Protein AF-A0A2D5PKZ9-F1 (afdb_monomer)

Nearest PDB structures (foldseek):
  6yex-assembly1_B  TM=5.636E-01  e=5.565E-07  Vibrio campbellii
  6yjb-assembly1_A  TM=4.939E-01  e=4.061E-07  Vibrio campbellii
  6ghs-assembly1_A-2  TM=7.715E-01  e=8.681E-04  Thermocrispum agreste

Secondary structure (DSSP, 8-state):
-PPPP--PPPHHHHHHHHHHHHHS-GGG-STT-HHHHHHHHHTT--HHHHHHHHHHHHHH-HHHHTTT----S---HHHHHHHHHHHH-HHHHHHHHHHHHHHTTTT-HHHHHHHHHH--SGGGS---THHHHHHHHHHHHHHHTTTS-TTT----GGGEEEEESS-TTS-GGGTT-GGGEEEEEHHHHHHHHTTSEEE-TTSBEEE-HHHHT---HHHHHHTGGGTTPBPP--SSSPPPHHHHHHHHHHT----

Radius of gyration: 20.66 Å; Cα contacts (8 Å, |Δi|>4): 335; chains: 1; bounding box: 47×41×68 Å

Sequence (255 aa):
MQRTPRKDWTRDEQILALNLYHLLPFGRLDKKTPEIIALAKVMDRTPSSLSMKLCNFASLDPNITKNGRVGLSNIAVKDRDIWQWHTEHPKEFNESYKVLVERFDIGSEPIYEELNATLKGRDKLVMTKVRLGQGIFRKMVLSAYQGRCCISGLDIPTLLVASHIKPWRDDEKQRMNPKNGLCLSSIHDRAFDQGMITISDNSEVILSKKIKENTSQFVIENFHRYEGSRISIAEEYPPDEKLMKYHRNNIFLGR

Mean predicted aligned error: 13.18 Å

pLDDT: mean 78.73, std 17.38, range [37.75, 98.19]

Structure (mmCIF, N/CA/C/O backbone):
data_AF-A0A2D5PKZ9-F1
#
_entry.id   AF-A0A2D5PKZ9-F1
#
loop_
_atom_site.group_PDB
_atom_site.id
_atom_site.type_symbol
_atom_site.label_atom_id
_atom_site.label_alt_id
_atom_site.label_comp_id
_atom_site.label_asym_id
_atom_site.label_entity_id
_atom_site.label_seq_id
_atom_site.pdbx_PDB_ins_code
_atom_site.Cartn_x
_atom_site.Cartn_y
_atom_site.Cartn_z
_atom_site.occupancy
_atom_site.B_iso_or_equiv
_atom_site.auth_seq_id
_atom_site.auth_comp_id
_atom_site.auth_asym_id
_atom_site.auth_atom_id
_atom_site.pdbx_PDB_model_num
ATOM 1 N N . MET A 1 1 ? 13.808 2.539 -45.537 1.00 40.31 1 MET A N 1
ATOM 2 C CA . MET A 1 1 ? 13.615 2.965 -44.132 1.00 40.31 1 MET A CA 1
ATOM 3 C C . MET A 1 1 ? 14.891 2.671 -43.359 1.00 40.31 1 MET A C 1
ATOM 5 O O . M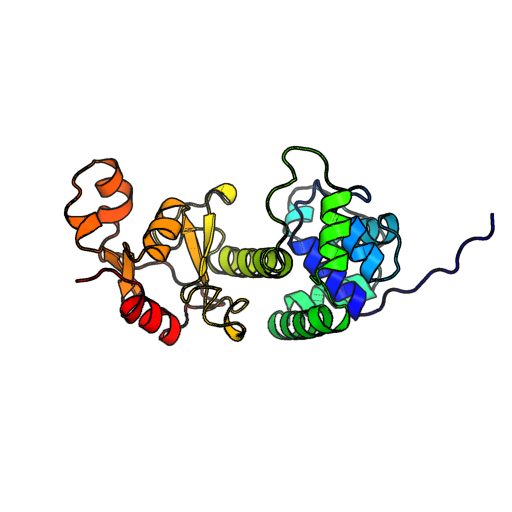ET A 1 1 ? 15.233 1.504 -43.212 1.00 40.31 1 MET A O 1
ATOM 9 N N . GLN A 1 2 ? 15.628 3.698 -42.933 1.00 39.00 2 GLN A N 1
ATOM 10 C CA . GLN A 1 2 ? 16.788 3.516 -42.056 1.00 39.00 2 GLN A CA 1
ATOM 11 C C . GLN A 1 2 ? 16.287 3.020 -40.691 1.00 39.00 2 GLN A C 1
ATOM 13 O O . GLN A 1 2 ? 15.415 3.645 -40.090 1.00 39.00 2 GLN A O 1
ATOM 18 N N . ARG A 1 3 ? 16.774 1.861 -40.229 1.00 44.91 3 ARG A N 1
ATOM 19 C CA . ARG A 1 3 ? 16.483 1.366 -38.877 1.00 44.91 3 ARG A CA 1
ATOM 20 C C . ARG A 1 3 ? 17.161 2.308 -37.885 1.00 44.91 3 ARG A C 1
ATOM 22 O O . ARG A 1 3 ? 18.381 2.427 -37.900 1.00 44.91 3 ARG A O 1
ATOM 29 N N . THR A 1 4 ? 16.375 2.968 -37.040 1.00 53.25 4 THR A N 1
ATOM 30 C CA . THR A 1 4 ? 16.882 3.753 -35.911 1.00 53.25 4 THR A CA 1
ATOM 31 C C . THR A 1 4 ? 17.809 2.868 -35.061 1.00 53.25 4 THR A C 1
ATOM 33 O O . THR A 1 4 ? 17.442 1.715 -34.801 1.00 53.25 4 THR A O 1
ATOM 36 N N . PRO A 1 5 ? 18.999 3.344 -34.648 1.00 57.41 5 PRO A N 1
ATOM 37 C CA . PRO A 1 5 ? 19.917 2.554 -33.834 1.00 57.41 5 PRO A CA 1
ATOM 38 C C . PRO A 1 5 ? 19.231 2.052 -32.557 1.00 57.41 5 PRO A C 1
ATOM 40 O O . PRO A 1 5 ? 18.449 2.767 -31.927 1.00 57.41 5 PRO A O 1
ATOM 43 N N . ARG A 1 6 ? 19.499 0.799 -32.172 1.00 67.25 6 ARG A N 1
ATOM 44 C CA . ARG A 1 6 ? 18.895 0.184 -30.984 1.00 67.25 6 ARG A CA 1
ATOM 45 C C . ARG A 1 6 ? 19.488 0.829 -29.724 1.00 67.25 6 ARG A C 1
ATOM 47 O O . ARG A 1 6 ? 20.617 0.532 -29.365 1.00 67.25 6 ARG A O 1
ATOM 54 N N . LYS A 1 7 ? 18.718 1.695 -29.054 1.00 80.25 7 LYS A N 1
ATOM 55 C CA . LYS A 1 7 ? 19.068 2.270 -27.742 1.00 80.25 7 LYS A CA 1
ATOM 56 C C . LYS A 1 7 ? 19.025 1.182 -26.666 1.00 80.25 7 LYS A C 1
ATOM 58 O O . LYS A 1 7 ? 17.939 0.703 -26.308 1.00 80.25 7 LYS A O 1
ATOM 63 N N . ASP A 1 8 ? 20.188 0.808 -26.144 1.00 87.62 8 ASP A N 1
ATOM 64 C CA . ASP A 1 8 ? 20.305 -0.159 -25.050 1.00 87.62 8 ASP A CA 1
ATOM 65 C C . ASP A 1 8 ? 19.615 0.338 -23.781 1.00 87.62 8 ASP A C 1
ATOM 67 O O . ASP A 1 8 ? 19.582 1.534 -23.508 1.00 87.62 8 ASP A O 1
ATOM 71 N N . TRP A 1 9 ? 19.014 -0.581 -23.021 1.00 92.56 9 TRP A N 1
ATOM 72 C CA . TRP A 1 9 ? 18.380 -0.265 -21.740 1.00 92.56 9 TRP A CA 1
ATOM 73 C C . TRP A 1 9 ? 19.437 -0.006 -20.669 1.00 92.56 9 TRP A C 1
ATOM 75 O O . TRP A 1 9 ? 20.252 -0.886 -20.376 1.00 92.56 9 TRP A O 1
ATOM 85 N N . THR A 1 10 ? 19.386 1.180 -20.069 1.00 93.88 10 THR A N 1
ATOM 86 C CA . THR A 1 10 ? 20.152 1.514 -18.865 1.00 93.88 10 THR A CA 1
ATOM 87 C C . THR A 1 10 ? 19.493 0.915 -17.624 1.00 93.88 10 THR A C 1
ATOM 89 O O . THR A 1 10 ? 18.304 0.583 -17.633 1.00 93.88 10 THR A O 1
ATOM 92 N N . ARG A 1 11 ? 20.261 0.798 -16.534 1.00 93.00 11 ARG A N 1
ATOM 93 C CA . ARG A 1 11 ? 19.744 0.320 -15.244 1.00 93.00 11 ARG A CA 1
ATOM 94 C C . ARG A 1 11 ? 18.605 1.203 -14.734 1.00 93.00 11 ARG A C 1
ATOM 96 O O . ARG A 1 11 ? 17.591 0.688 -14.279 1.00 93.00 11 ARG A O 1
ATOM 103 N N . ASP A 1 12 ? 18.739 2.513 -14.890 1.00 93.50 12 ASP A N 1
ATOM 104 C CA . ASP A 1 12 ? 17.755 3.481 -14.413 1.00 93.50 12 ASP A CA 1
ATOM 105 C C . ASP A 1 12 ? 16.424 3.362 -15.164 1.00 93.50 12 ASP A C 1
ATOM 107 O O . ASP A 1 12 ? 15.358 3.307 -14.555 1.00 93.50 12 ASP A O 1
ATOM 111 N N . GLU A 1 13 ? 16.467 3.206 -16.489 1.00 93.12 13 GLU A N 1
ATOM 112 C CA . GLU A 1 13 ? 15.259 2.952 -17.283 1.00 93.12 13 GLU A CA 1
ATOM 113 C C . GLU A 1 13 ? 14.626 1.593 -16.945 1.00 93.12 13 GLU A C 1
ATOM 115 O O . GLU A 1 13 ? 13.405 1.456 -16.994 1.00 93.12 13 GLU A O 1
ATOM 120 N N . GLN A 1 14 ? 15.426 0.581 -16.578 1.00 94.50 14 GLN A N 1
ATOM 121 C CA . GLN A 1 14 ? 14.896 -0.696 -16.089 1.00 94.50 14 GLN A CA 1
ATOM 122 C C . GLN A 1 14 ? 14.186 -0.543 -14.740 1.00 94.50 14 GLN A C 1
ATOM 124 O O . GLN A 1 14 ? 13.136 -1.153 -14.563 1.00 94.50 14 GLN A O 1
ATOM 129 N N . ILE A 1 15 ? 14.711 0.277 -13.824 1.00 88.88 15 ILE A N 1
ATOM 130 C CA . ILE A 1 15 ? 14.071 0.575 -12.533 1.00 88.88 15 ILE A CA 1
ATOM 131 C C . ILE A 1 15 ? 12.735 1.290 -12.758 1.00 88.88 15 ILE A C 1
ATOM 133 O O . ILE A 1 15 ? 11.716 0.871 -12.211 1.00 88.88 15 ILE A O 1
ATOM 137 N N . LEU A 1 16 ? 12.711 2.317 -13.613 1.00 85.69 16 LEU A N 1
ATOM 138 C CA . LEU A 1 16 ? 11.486 3.041 -13.964 1.00 85.69 16 LEU A CA 1
ATOM 139 C C . LEU A 1 16 ? 10.444 2.125 -14.624 1.00 85.69 16 LEU A C 1
ATOM 141 O O . LEU A 1 16 ? 9.271 2.139 -14.248 1.00 85.69 16 LEU A O 1
ATOM 145 N N . ALA A 1 17 ? 10.866 1.296 -15.581 1.00 90.88 17 ALA A N 1
ATOM 146 C CA . ALA A 1 17 ? 9.985 0.347 -16.250 1.00 90.88 17 ALA A CA 1
ATOM 147 C C . ALA A 1 17 ? 9.461 -0.730 -15.289 1.00 90.88 17 ALA A C 1
ATOM 149 O O . ALA A 1 17 ? 8.271 -1.037 -15.313 1.00 90.88 17 ALA A O 1
ATOM 150 N N . LEU A 1 18 ? 10.314 -1.293 -14.429 1.00 86.69 18 LEU A N 1
ATOM 151 C CA . LEU A 1 18 ? 9.907 -2.320 -13.471 1.00 86.69 18 LEU A CA 1
ATOM 152 C C . LEU A 1 18 ? 8.954 -1.745 -12.418 1.00 86.69 18 LEU A C 1
ATOM 154 O O . LEU A 1 18 ? 7.953 -2.379 -12.089 1.00 86.69 18 LEU A O 1
ATOM 158 N N . ASN A 1 19 ? 9.188 -0.507 -11.972 1.00 81.31 19 ASN A N 1
ATOM 159 C CA . ASN A 1 19 ? 8.233 0.210 -11.136 1.00 81.31 19 ASN A CA 1
ATOM 160 C C . ASN A 1 19 ? 6.872 0.310 -11.842 1.00 81.31 19 ASN A C 1
ATOM 162 O O . ASN A 1 19 ? 5.883 -0.169 -11.295 1.00 81.31 19 ASN A O 1
ATOM 166 N N . LEU A 1 20 ? 6.828 0.799 -13.089 1.00 78.69 20 LEU A N 1
ATOM 167 C CA . LEU A 1 20 ? 5.582 0.903 -13.856 1.00 78.69 20 LEU A CA 1
ATOM 168 C C . LEU A 1 20 ? 4.881 -0.451 -14.060 1.00 78.69 20 LEU A C 1
ATOM 170 O O . LEU A 1 20 ? 3.656 -0.527 -13.931 1.00 78.69 20 LEU A O 1
ATOM 174 N N . TYR A 1 21 ? 5.632 -1.526 -14.324 1.00 82.56 21 TYR A N 1
ATOM 175 C CA . TYR A 1 21 ? 5.096 -2.892 -14.388 1.00 82.56 21 TYR A CA 1
ATOM 176 C C . TYR A 1 21 ? 4.337 -3.249 -13.105 1.00 82.56 21 TYR A C 1
ATOM 178 O O . TYR A 1 21 ? 3.235 -3.798 -13.154 1.00 82.56 21 TYR A O 1
ATOM 186 N N . HIS A 1 22 ? 4.881 -2.884 -11.942 1.00 68.44 22 HIS A N 1
ATOM 187 C CA . HIS A 1 22 ? 4.227 -3.158 -10.674 1.00 68.44 22 HIS A CA 1
ATOM 188 C C . HIS A 1 22 ? 2.942 -2.342 -10.447 1.00 68.44 22 HIS A C 1
ATOM 190 O O . HIS A 1 22 ? 2.138 -2.727 -9.601 1.00 68.44 22 HIS A O 1
ATOM 196 N N . LEU A 1 23 ? 2.681 -1.287 -11.211 1.00 61.41 23 LEU A N 1
ATOM 197 C CA . LEU A 1 23 ? 1.484 -0.456 -11.050 1.00 61.41 23 LEU A CA 1
ATOM 198 C C . LEU A 1 23 ? 0.341 -0.859 -11.973 1.00 61.41 23 LEU A C 1
ATOM 200 O O . LEU A 1 23 ? -0.827 -0.642 -11.648 1.00 61.41 23 LEU A O 1
ATOM 204 N N . LEU A 1 24 ? 0.673 -1.415 -13.135 1.00 59.53 24 LEU A N 1
ATOM 205 C CA . LEU A 1 24 ? -0.305 -1.739 -14.159 1.00 59.53 24 LEU A CA 1
ATOM 206 C C . LEU A 1 24 ? -0.855 -3.159 -13.967 1.00 59.53 24 LEU A C 1
ATOM 208 O O . LEU A 1 24 ? -0.107 -4.089 -13.660 1.00 59.53 24 LEU A O 1
ATOM 212 N N . PRO A 1 25 ? -2.165 -3.375 -14.180 1.00 63.91 25 PRO A N 1
ATOM 213 C CA . PRO A 1 25 ? -2.684 -4.725 -14.340 1.00 63.91 25 PRO A CA 1
ATOM 214 C C . PRO A 1 25 ? -2.150 -5.332 -15.646 1.00 63.91 25 PRO A C 1
ATOM 216 O O . PRO A 1 25 ? -1.952 -4.621 -16.632 1.00 63.91 25 PRO A O 1
ATOM 219 N N . PHE A 1 26 ? -1.995 -6.659 -15.689 1.00 68.69 26 PHE A N 1
ATOM 220 C CA . PHE A 1 26 ? -1.444 -7.376 -16.851 1.00 68.69 26 PHE A CA 1
ATOM 221 C C . PHE A 1 26 ? -2.143 -7.027 -18.183 1.00 68.69 26 PHE A C 1
ATOM 223 O O . PHE A 1 26 ? -1.488 -6.850 -19.204 1.00 68.69 26 PHE A O 1
ATOM 230 N N . GLY A 1 27 ? -3.468 -6.842 -18.178 1.00 70.75 27 GLY A N 1
ATOM 231 C CA . GLY A 1 27 ? -4.235 -6.465 -19.375 1.00 70.75 27 GLY A CA 1
ATOM 232 C C . GLY A 1 27 ? -3.979 -5.045 -19.904 1.00 70.75 27 GLY A C 1
ATOM 233 O O . GLY A 1 27 ? -4.536 -4.679 -20.933 1.00 70.75 27 GLY A O 1
ATOM 234 N N . ARG A 1 28 ? -3.164 -4.234 -19.215 1.00 77.44 28 ARG A N 1
ATOM 235 C CA . ARG A 1 28 ? -2.816 -2.856 -19.600 1.00 77.44 28 ARG A CA 1
ATOM 236 C C . ARG A 1 28 ? -1.335 -2.688 -19.961 1.00 77.44 28 ARG A C 1
ATOM 238 O O . ARG A 1 28 ? -0.854 -1.561 -20.019 1.00 77.44 28 ARG A O 1
ATOM 245 N N . LEU A 1 29 ? -0.608 -3.767 -20.253 1.00 81.75 29 LEU A N 1
ATOM 246 C CA . LEU A 1 29 ? 0.790 -3.704 -20.710 1.00 81.75 29 LEU A CA 1
ATOM 247 C C . LEU A 1 29 ? 0.922 -3.397 -22.219 1.00 81.75 29 LEU A C 1
ATOM 249 O O . LEU A 1 29 ? 1.811 -3.915 -22.889 1.00 81.75 29 LEU A O 1
ATOM 253 N N . ASP A 1 30 ? 0.042 -2.560 -22.773 1.00 86.12 30 ASP A N 1
ATOM 254 C CA . ASP A 1 30 ? -0.006 -2.231 -24.203 1.00 86.12 30 ASP A CA 1
ATOM 255 C C . ASP A 1 30 ? 0.591 -0.849 -24.502 1.00 86.12 30 ASP A C 1
ATOM 257 O O . ASP A 1 30 ? 0.463 0.093 -23.726 1.00 86.12 30 ASP A O 1
ATOM 261 N N . LYS A 1 31 ? 1.197 -0.685 -25.679 1.00 87.50 31 LYS A N 1
ATOM 262 C CA . LYS A 1 31 ? 1.790 0.588 -26.130 1.00 87.50 31 LYS A CA 1
ATOM 263 C C . LYS A 1 31 ? 0.816 1.777 -26.172 1.00 87.50 31 LYS A C 1
ATOM 265 O O . LYS A 1 31 ? 1.275 2.912 -26.250 1.00 87.50 31 LYS A O 1
ATOM 270 N N . LYS A 1 32 ? -0.499 1.535 -26.173 1.00 84.44 32 LYS A N 1
ATOM 271 C CA . LYS A 1 32 ? -1.547 2.567 -26.119 1.00 84.44 32 LYS A CA 1
ATOM 272 C C . LYS A 1 32 ? -1.886 3.004 -24.692 1.00 84.44 32 LYS A C 1
ATOM 274 O O . LYS A 1 32 ? -2.635 3.962 -24.526 1.00 84.44 32 LYS A O 1
ATOM 279 N N . THR A 1 33 ? -1.375 2.315 -23.673 1.00 77.62 33 THR A N 1
ATOM 280 C CA . THR A 1 33 ? -1.605 2.667 -22.272 1.00 77.62 33 THR A CA 1
ATOM 281 C C . THR A 1 33 ? -0.992 4.041 -21.974 1.00 77.62 33 THR A C 1
ATOM 283 O O . THR A 1 33 ? 0.216 4.207 -22.167 1.00 77.62 33 THR A O 1
ATOM 286 N N . PRO A 1 34 ? -1.776 5.024 -21.494 1.00 74.19 34 PRO A N 1
ATOM 287 C CA . PRO A 1 34 ? -1.306 6.396 -21.276 1.00 74.19 34 PRO A CA 1
ATOM 288 C C . PRO A 1 34 ? -0.059 6.494 -20.389 1.00 74.19 34 PRO A C 1
ATOM 290 O O . PRO A 1 34 ? 0.866 7.243 -20.692 1.00 74.19 34 PRO A O 1
ATOM 293 N N . GLU A 1 35 ? 0.013 5.677 -19.338 1.00 73.06 35 GLU A N 1
ATOM 294 C CA . GLU A 1 35 ? 1.142 5.621 -18.409 1.00 73.06 35 GLU A CA 1
ATOM 295 C C . GLU A 1 35 ? 2.430 5.133 -19.102 1.00 73.06 35 GLU A C 1
ATOM 297 O O . GLU A 1 35 ? 3.519 5.639 -18.832 1.00 73.06 35 GLU A O 1
ATOM 302 N N . ILE A 1 36 ? 2.302 4.193 -20.048 1.00 81.19 36 ILE A N 1
ATOM 303 C CA . ILE A 1 36 ? 3.415 3.704 -20.875 1.00 81.19 36 ILE A CA 1
ATOM 304 C C . ILE A 1 36 ? 3.854 4.788 -21.861 1.00 81.19 36 ILE A C 1
ATOM 306 O O . ILE A 1 36 ? 5.050 4.983 -22.057 1.00 81.19 36 ILE A O 1
ATOM 310 N N . ILE A 1 37 ? 2.915 5.522 -22.461 1.00 79.00 37 ILE A N 1
ATOM 311 C CA . ILE A 1 37 ? 3.236 6.617 -23.385 1.00 79.00 37 ILE A CA 1
ATOM 312 C C . ILE A 1 37 ? 4.019 7.718 -22.663 1.00 79.00 37 ILE A C 1
ATOM 314 O O . ILE A 1 37 ? 5.084 8.120 -23.134 1.00 79.00 37 ILE A O 1
ATOM 318 N N . ALA A 1 38 ? 3.529 8.157 -21.501 1.00 72.81 38 ALA A N 1
ATOM 319 C CA . ALA A 1 38 ? 4.162 9.210 -20.716 1.00 72.81 38 ALA A CA 1
ATOM 320 C C . ALA A 1 38 ? 5.570 8.822 -20.257 1.00 72.81 38 ALA A C 1
ATOM 322 O O . ALA A 1 38 ? 6.524 9.560 -20.498 1.00 72.81 38 ALA A O 1
ATOM 323 N N . LEU A 1 39 ? 5.728 7.642 -19.646 1.00 79.06 39 LEU A N 1
ATOM 324 C CA . LEU A 1 39 ? 7.037 7.221 -19.152 1.00 79.06 39 LEU A CA 1
ATOM 325 C C . LEU A 1 39 ? 8.026 6.972 -20.299 1.00 79.06 39 LEU A C 1
ATOM 327 O O . LEU A 1 39 ? 9.205 7.300 -20.179 1.00 79.06 39 LEU A O 1
ATOM 331 N N . ALA A 1 40 ? 7.559 6.433 -21.429 1.00 85.50 40 ALA A N 1
ATOM 332 C CA . ALA A 1 40 ? 8.401 6.269 -22.608 1.00 85.50 40 ALA A CA 1
ATOM 333 C C . ALA A 1 40 ? 8.924 7.621 -23.113 1.00 85.50 40 ALA A C 1
ATOM 335 O O . ALA A 1 40 ? 10.108 7.712 -23.426 1.00 85.50 40 ALA A O 1
ATOM 336 N N . LYS A 1 41 ? 8.092 8.672 -23.113 1.00 82.25 41 LYS A N 1
ATOM 337 C CA . LYS A 1 41 ? 8.523 10.030 -23.470 1.00 82.25 41 LYS A CA 1
ATOM 338 C C . LYS A 1 41 ? 9.617 10.546 -22.531 1.00 82.25 41 LYS A C 1
ATOM 340 O O . LYS A 1 41 ? 10.637 11.024 -23.013 1.00 82.25 41 LYS A O 1
ATOM 345 N N . VAL A 1 42 ? 9.437 10.392 -21.218 1.00 81.19 42 VAL A N 1
ATOM 346 C CA . VAL A 1 42 ? 10.425 10.812 -20.203 1.00 81.19 42 VAL A CA 1
ATOM 347 C C . VAL A 1 42 ? 11.777 10.120 -20.393 1.00 81.19 42 VAL A C 1
ATOM 349 O O . VAL A 1 42 ? 12.826 10.739 -20.254 1.00 81.19 42 VAL A O 1
ATOM 352 N N . MET A 1 43 ? 11.764 8.835 -20.745 1.00 85.50 43 MET A N 1
ATOM 353 C CA . MET A 1 43 ? 12.985 8.063 -20.996 1.00 85.50 43 MET A CA 1
ATOM 354 C C . MET A 1 43 ? 13.543 8.246 -22.414 1.00 85.50 43 MET A C 1
ATOM 356 O O . MET A 1 43 ? 14.527 7.590 -22.769 1.00 85.50 43 MET A O 1
ATOM 360 N N . ASP A 1 44 ? 12.915 9.079 -23.251 1.00 88.56 44 ASP A N 1
ATOM 361 C CA . ASP A 1 44 ? 13.238 9.198 -24.673 1.00 88.56 44 ASP A CA 1
ATOM 362 C C . ASP A 1 44 ? 13.261 7.806 -25.353 1.00 88.56 44 ASP A C 1
ATOM 364 O O . ASP A 1 44 ? 14.268 7.295 -25.856 1.00 88.56 44 ASP A O 1
ATOM 368 N N . ARG A 1 45 ? 12.132 7.100 -25.241 1.00 90.19 45 ARG A N 1
ATOM 369 C CA . ARG A 1 45 ? 11.876 5.764 -25.794 1.00 90.19 45 ARG A CA 1
ATOM 370 C C . ARG A 1 45 ? 10.524 5.721 -26.488 1.00 90.19 45 ARG A C 1
ATOM 372 O O . ARG A 1 45 ? 9.645 6.549 -26.274 1.00 90.19 45 ARG A O 1
ATOM 379 N N . THR A 1 46 ? 10.321 4.687 -27.301 1.00 93.12 46 THR A N 1
ATOM 380 C CA . THR A 1 46 ? 9.006 4.433 -27.895 1.00 93.12 46 THR A CA 1
ATOM 381 C C . THR A 1 46 ? 8.094 3.681 -26.915 1.00 93.12 46 THR A C 1
ATOM 383 O O . THR A 1 46 ? 8.568 2.772 -26.221 1.00 93.12 46 THR A O 1
ATOM 386 N N . PRO A 1 47 ? 6.774 3.960 -26.902 1.00 90.50 47 PRO A N 1
ATOM 387 C CA . PRO A 1 47 ? 5.816 3.219 -26.075 1.00 90.50 47 PRO A CA 1
ATOM 388 C C . PRO A 1 47 ? 5.825 1.711 -26.358 1.00 90.50 47 PRO A C 1
ATOM 390 O O . PRO A 1 47 ? 5.689 0.903 -25.446 1.00 90.50 47 PRO A O 1
ATOM 393 N N . SER A 1 48 ? 6.066 1.312 -27.613 1.00 93.19 48 SER A N 1
ATOM 394 C CA . SER A 1 48 ? 6.231 -0.096 -28.003 1.00 93.19 48 SER A CA 1
ATOM 395 C C . SER A 1 48 ? 7.432 -0.760 -27.326 1.00 93.19 48 SER A C 1
ATOM 397 O O . SER A 1 48 ? 7.329 -1.904 -26.895 1.00 93.19 48 SER A O 1
ATOM 399 N N . SER A 1 49 ? 8.566 -0.058 -27.225 1.00 93.69 49 SER A N 1
ATOM 400 C CA . SER A 1 49 ? 9.771 -0.579 -26.568 1.00 93.69 49 SER A CA 1
ATOM 401 C C . SER A 1 49 ? 9.536 -0.783 -25.072 1.00 93.69 49 SER A C 1
ATOM 403 O O . SER A 1 49 ? 9.885 -1.831 -24.530 1.00 93.69 49 SER A O 1
ATOM 405 N N . LEU A 1 50 ? 8.880 0.181 -24.417 1.00 92.94 50 LEU A N 1
ATOM 406 C CA . LEU A 1 50 ? 8.524 0.068 -23.005 1.00 92.94 50 LEU A CA 1
ATOM 407 C C . LEU A 1 50 ? 7.473 -1.026 -22.763 1.00 92.94 50 LEU A C 1
ATOM 409 O O . LEU A 1 50 ? 7.684 -1.866 -21.902 1.00 92.94 50 LEU A O 1
ATOM 413 N N . SER A 1 51 ? 6.398 -1.093 -23.552 1.00 92.56 51 SER A N 1
ATOM 414 C CA . SER A 1 51 ? 5.397 -2.171 -23.462 1.00 92.56 51 SER A CA 1
ATOM 415 C C . SER A 1 51 ? 6.039 -3.560 -23.595 1.00 92.56 51 SER A C 1
ATOM 417 O O . SER A 1 51 ? 5.814 -4.421 -22.747 1.00 92.56 51 SER A O 1
ATOM 419 N N . MET A 1 52 ? 6.935 -3.750 -24.571 1.00 92.56 52 MET A N 1
ATOM 420 C CA . MET A 1 52 ? 7.703 -4.992 -24.728 1.00 92.56 52 MET A CA 1
ATOM 421 C C . MET A 1 52 ? 8.532 -5.321 -23.476 1.00 92.56 52 MET A C 1
ATOM 423 O O . MET A 1 52 ? 8.563 -6.465 -23.027 1.00 92.56 52 MET A O 1
ATOM 427 N N . LYS A 1 53 ? 9.169 -4.309 -22.876 1.00 93.75 53 LYS A N 1
ATOM 428 C CA . LYS A 1 53 ? 9.927 -4.455 -21.628 1.00 93.75 53 LYS A CA 1
ATOM 429 C C . LYS A 1 53 ? 9.048 -4.904 -20.461 1.00 93.75 53 LYS A C 1
ATOM 431 O O . LYS A 1 53 ? 9.445 -5.795 -19.718 1.00 93.75 53 LYS A O 1
ATOM 436 N N . LEU A 1 54 ? 7.853 -4.332 -20.310 1.00 90.44 54 LEU A N 1
ATOM 437 C CA . LEU A 1 54 ? 6.928 -4.747 -19.251 1.00 90.44 54 LEU A CA 1
ATOM 438 C C . LEU A 1 54 ? 6.445 -6.188 -19.460 1.00 90.44 54 LEU A C 1
ATOM 440 O O . LEU A 1 54 ? 6.329 -6.938 -18.495 1.00 90.44 54 LEU A O 1
ATOM 444 N N . CYS A 1 55 ? 6.227 -6.606 -20.710 1.00 89.31 55 CYS A N 1
ATOM 445 C CA . CYS A 1 55 ? 5.913 -7.998 -21.036 1.00 89.31 55 CYS A CA 1
ATOM 446 C C . CYS A 1 55 ? 7.067 -8.958 -20.694 1.00 89.31 55 CYS A C 1
ATOM 448 O O . CYS A 1 55 ? 6.811 -10.069 -20.224 1.00 89.31 55 CYS A O 1
ATOM 450 N N . ASN A 1 56 ? 8.331 -8.541 -20.852 1.00 90.56 56 ASN A N 1
ATOM 451 C CA . ASN A 1 56 ? 9.473 -9.325 -20.364 1.00 90.56 56 ASN A CA 1
ATOM 452 C C . ASN A 1 56 ? 9.397 -9.527 -18.844 1.00 90.56 56 ASN A C 1
ATOM 454 O O . ASN A 1 56 ? 9.540 -10.654 -18.380 1.00 90.56 56 ASN A O 1
ATOM 458 N N . PHE A 1 57 ? 9.112 -8.475 -18.069 1.00 86.94 57 PHE A N 1
ATOM 459 C CA . PHE A 1 57 ? 8.949 -8.595 -16.614 1.00 86.94 57 PHE A CA 1
ATOM 460 C C . PHE A 1 57 ? 7.756 -9.470 -16.224 1.00 86.94 57 PHE A C 1
ATOM 462 O O . PHE A 1 57 ? 7.881 -10.306 -15.335 1.00 86.94 57 PHE A O 1
ATOM 469 N N . ALA A 1 58 ? 6.641 -9.383 -16.953 1.00 84.38 58 ALA A N 1
ATOM 470 C CA . ALA A 1 58 ? 5.497 -10.273 -16.750 1.00 84.38 58 ALA A CA 1
ATOM 471 C C . ALA A 1 58 ? 5.855 -11.760 -16.914 1.00 84.38 58 ALA A C 1
ATOM 473 O O . ALA A 1 58 ? 5.245 -12.623 -16.290 1.00 84.38 58 ALA A O 1
ATOM 474 N N . SER A 1 59 ? 6.862 -12.052 -17.738 1.00 84.25 59 SER A N 1
ATOM 475 C CA . SER A 1 59 ? 7.371 -13.407 -17.973 1.00 84.25 59 SER A CA 1
ATOM 476 C C . SER A 1 59 ? 8.241 -13.924 -16.819 1.00 84.25 59 SER A C 1
ATOM 478 O O . SER A 1 59 ? 8.454 -15.128 -16.712 1.00 84.25 59 SER A O 1
ATOM 480 N N . LEU A 1 60 ? 8.753 -13.025 -15.972 1.00 82.44 60 LEU A N 1
ATOM 481 C CA . LEU A 1 60 ? 9.531 -13.340 -14.770 1.00 82.44 60 LEU A CA 1
ATOM 482 C C . LEU A 1 60 ? 8.660 -13.415 -13.509 1.00 82.44 60 LEU A C 1
ATOM 484 O O . LEU A 1 60 ? 9.116 -13.929 -12.492 1.00 82.44 60 LEU A O 1
ATOM 488 N N . ASP A 1 61 ? 7.416 -12.933 -13.570 1.00 78.50 61 ASP A N 1
ATOM 489 C CA . ASP A 1 61 ? 6.510 -12.859 -12.426 1.00 78.50 61 ASP A CA 1
ATOM 490 C C . ASP A 1 61 ? 5.874 -14.224 -12.100 1.00 78.50 61 ASP A C 1
ATOM 492 O O . ASP A 1 61 ? 5.069 -14.742 -12.892 1.00 78.50 61 ASP A O 1
ATOM 496 N N . PRO A 1 62 ? 6.157 -14.813 -10.919 1.00 70.81 62 PRO A N 1
ATOM 497 C CA . PRO A 1 62 ? 5.548 -16.072 -10.498 1.00 70.81 62 PRO A CA 1
ATOM 498 C C . PRO A 1 62 ? 4.017 -16.015 -10.433 1.00 70.81 62 PRO A C 1
ATOM 500 O O . PRO A 1 62 ? 3.361 -17.027 -10.664 1.00 70.81 62 PRO A O 1
ATOM 503 N N . ASN A 1 63 ? 3.425 -14.849 -10.151 1.00 66.38 63 ASN A N 1
ATOM 504 C CA . ASN A 1 63 ? 1.970 -14.696 -10.065 1.00 66.38 63 ASN A CA 1
ATOM 505 C C . ASN A 1 63 ? 1.293 -14.754 -11.440 1.00 66.38 63 ASN A C 1
ATOM 507 O O . ASN A 1 63 ? 0.118 -15.105 -11.546 1.00 66.38 63 ASN A O 1
ATOM 511 N N . ILE A 1 64 ? 2.017 -14.408 -12.505 1.00 66.69 64 ILE A N 1
ATOM 512 C CA . ILE A 1 64 ? 1.515 -14.492 -13.879 1.00 66.69 64 ILE A CA 1
ATOM 513 C C . ILE A 1 64 ? 1.758 -15.895 -14.435 1.00 66.69 64 ILE A C 1
ATOM 515 O O . ILE A 1 64 ? 0.829 -16.531 -14.935 1.00 66.69 64 ILE A O 1
ATOM 519 N N . THR A 1 65 ? 2.982 -16.398 -14.283 1.00 69.81 65 THR A N 1
ATOM 520 C CA . THR A 1 65 ? 3.417 -17.677 -14.862 1.00 69.81 65 THR A CA 1
ATOM 521 C C . THR A 1 65 ? 2.737 -18.894 -14.228 1.00 69.81 65 THR A C 1
ATOM 523 O O . THR A 1 65 ? 2.378 -19.825 -14.948 1.00 69.81 65 THR A O 1
ATOM 526 N N . LYS A 1 66 ? 2.447 -18.877 -12.915 1.00 63.66 66 LYS A N 1
ATOM 527 C CA . LYS A 1 66 ? 1.702 -19.962 -12.238 1.00 63.66 66 LYS A CA 1
ATOM 528 C C . LYS A 1 66 ? 0.244 -20.092 -12.694 1.00 63.66 66 LYS A C 1
ATOM 530 O O . LYS A 1 66 ? -0.336 -21.160 -12.555 1.00 63.66 66 LYS A O 1
ATOM 535 N N . ASN A 1 67 ? -0.335 -19.042 -13.278 1.00 56.44 67 ASN A N 1
ATOM 536 C CA . ASN A 1 67 ? -1.716 -19.032 -13.776 1.00 56.44 67 ASN A CA 1
ATOM 537 C C . ASN A 1 67 ? -1.833 -19.475 -15.251 1.00 56.44 67 ASN A C 1
ATOM 539 O O . ASN A 1 67 ? -2.801 -19.129 -15.929 1.00 56.44 67 ASN A O 1
ATOM 543 N N . GLY A 1 68 ? -0.831 -20.190 -15.778 1.00 56.69 68 GLY A N 1
ATOM 544 C CA . GLY A 1 68 ? -0.825 -20.713 -17.151 1.00 56.69 68 GLY A CA 1
ATOM 545 C C . GLY A 1 68 ? -0.642 -19.651 -18.242 1.00 56.69 68 GLY A C 1
ATOM 546 O O . GLY A 1 68 ? -0.721 -19.964 -19.429 1.00 56.69 68 GLY A O 1
ATOM 547 N N . ARG A 1 69 ? -0.391 -18.389 -17.868 1.00 62.53 69 ARG A N 1
ATOM 548 C CA . ARG A 1 69 ? -0.095 -17.303 -18.808 1.00 62.53 69 ARG A CA 1
ATOM 549 C C . ARG A 1 69 ? 1.402 -17.294 -19.086 1.00 62.53 69 ARG A C 1
ATOM 551 O O . ARG A 1 69 ? 2.204 -17.083 -18.181 1.00 62.53 69 ARG A O 1
ATOM 558 N N . VAL A 1 70 ? 1.768 -17.510 -20.344 1.00 57.56 70 VAL A N 1
ATOM 559 C CA . VAL A 1 70 ? 3.164 -17.510 -20.790 1.00 57.56 70 VAL A CA 1
ATOM 560 C C . VAL A 1 70 ? 3.475 -16.144 -21.390 1.00 57.56 70 VAL A C 1
ATOM 562 O O . VAL A 1 70 ? 2.770 -15.677 -22.283 1.00 57.56 70 VAL A O 1
ATOM 565 N N . GLY A 1 71 ? 4.497 -15.478 -20.855 1.00 59.12 71 GLY A N 1
ATOM 566 C CA . GLY A 1 71 ? 5.012 -14.239 -21.424 1.00 59.12 71 GLY A CA 1
ATOM 567 C C . GLY A 1 71 ? 5.977 -14.491 -22.592 1.00 59.12 71 GLY A C 1
ATOM 568 O O . GLY A 1 71 ? 5.946 -15.537 -23.236 1.00 59.12 71 GLY A O 1
ATOM 569 N N . LEU A 1 72 ? 6.837 -13.525 -22.899 1.00 70.62 72 LEU A N 1
ATOM 570 C CA . LEU A 1 72 ? 7.811 -13.630 -23.986 1.00 70.62 72 LEU A CA 1
ATOM 571 C C . LEU A 1 72 ? 8.926 -14.629 -23.637 1.00 70.62 72 LEU A C 1
ATOM 573 O O . LEU A 1 72 ? 9.441 -14.648 -22.522 1.00 70.62 72 LEU A O 1
ATOM 577 N N . SER A 1 73 ? 9.335 -15.440 -24.614 1.00 63.94 73 SER A N 1
ATOM 578 C CA . SER A 1 73 ? 10.297 -16.536 -24.422 1.00 63.94 73 SER A CA 1
ATOM 579 C C . SER A 1 73 ? 11.766 -16.093 -24.350 1.00 63.94 73 SER A C 1
ATOM 581 O O . SER A 1 73 ? 12.583 -16.783 -23.746 1.00 63.94 73 SER A O 1
ATOM 583 N N . ASN A 1 74 ? 12.111 -14.928 -24.910 1.00 73.88 74 ASN A N 1
ATOM 584 C CA . ASN A 1 74 ? 13.489 -14.427 -25.005 1.00 73.88 74 ASN A CA 1
ATOM 585 C C . ASN A 1 74 ? 13.727 -13.208 -24.101 1.00 73.88 74 ASN A C 1
ATOM 587 O O . ASN A 1 74 ? 13.826 -12.071 -24.567 1.00 73.88 74 ASN A O 1
ATOM 591 N N . ILE A 1 75 ? 13.827 -13.457 -22.796 1.00 79.62 75 ILE A N 1
ATOM 592 C CA . ILE A 1 75 ? 14.091 -12.432 -21.778 1.00 79.62 75 ILE A CA 1
ATOM 593 C C . ILE A 1 75 ? 15.599 -12.166 -21.694 1.00 79.62 75 ILE A C 1
ATOM 595 O O . ILE A 1 75 ? 16.388 -13.100 -21.540 1.00 79.62 75 ILE A O 1
ATOM 599 N N . ALA A 1 76 ? 16.007 -10.897 -21.767 1.00 84.31 76 ALA A N 1
ATOM 600 C CA . ALA A 1 76 ? 17.413 -10.511 -21.666 1.00 84.31 76 ALA A CA 1
ATOM 601 C C . ALA A 1 76 ? 17.996 -10.825 -20.274 1.00 84.31 76 ALA A C 1
ATOM 603 O O . ALA A 1 76 ? 17.298 -10.696 -19.271 1.00 84.31 76 ALA A O 1
ATOM 604 N N . VAL A 1 77 ? 19.292 -11.156 -20.193 1.00 85.25 77 VAL A N 1
ATOM 605 C CA . VAL A 1 77 ? 19.986 -11.421 -18.911 1.00 85.25 77 VAL A CA 1
ATOM 606 C C . VAL A 1 77 ? 19.818 -10.247 -17.944 1.00 85.25 77 VAL A C 1
ATOM 608 O O . VAL A 1 77 ? 19.308 -10.426 -16.846 1.00 85.25 77 VAL A O 1
ATOM 611 N N . LYS A 1 78 ? 20.060 -9.019 -18.421 1.00 86.06 78 LYS A N 1
ATOM 612 C CA . LYS A 1 78 ? 19.874 -7.793 -17.631 1.00 86.06 78 LYS A CA 1
ATOM 613 C C . LYS A 1 78 ? 18.457 -7.623 -17.065 1.00 86.06 78 LYS A C 1
ATOM 615 O O . LYS A 1 78 ? 18.296 -6.896 -16.088 1.00 86.06 78 LYS A O 1
ATOM 620 N N . ASP A 1 79 ? 17.434 -8.218 -17.687 1.00 90.75 79 ASP A N 1
ATOM 621 C CA . ASP A 1 79 ? 16.047 -8.166 -17.197 1.00 90.75 79 ASP A CA 1
ATOM 622 C C . ASP A 1 79 ? 15.823 -9.140 -16.038 1.00 90.75 79 ASP A C 1
ATOM 624 O O . ASP A 1 79 ? 15.084 -8.821 -15.111 1.00 90.75 79 ASP A O 1
ATOM 628 N N . ARG A 1 80 ? 16.511 -10.287 -16.052 1.00 89.94 80 ARG A N 1
ATOM 629 C CA . ARG A 1 80 ? 16.549 -11.215 -14.916 1.00 89.94 80 ARG A CA 1
ATOM 630 C C . ARG A 1 80 ? 17.311 -10.602 -13.746 1.00 89.94 80 ARG A C 1
ATOM 632 O O . ARG A 1 80 ? 16.808 -10.642 -12.632 1.00 89.94 80 ARG A O 1
ATOM 639 N N . ASP A 1 81 ? 18.439 -9.948 -14.014 1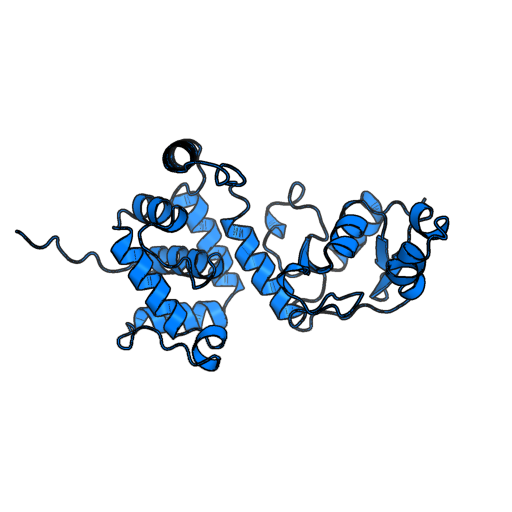.00 92.88 81 ASP A N 1
ATOM 640 C CA . ASP A 1 81 ? 19.275 -9.342 -12.970 1.00 92.88 81 ASP A CA 1
ATOM 641 C C . ASP A 1 81 ? 18.557 -8.199 -12.235 1.00 92.88 81 ASP A C 1
ATOM 643 O O . ASP A 1 81 ? 18.655 -8.071 -11.017 1.00 92.88 81 ASP A O 1
ATOM 647 N N . ILE A 1 82 ? 17.835 -7.323 -12.954 1.00 91.69 82 ILE A N 1
ATOM 648 C CA . ILE A 1 82 ? 17.030 -6.267 -12.306 1.00 91.69 82 ILE A CA 1
ATOM 649 C C . ILE A 1 82 ? 15.854 -6.856 -11.534 1.00 91.69 82 ILE A C 1
ATOM 651 O O . ILE A 1 82 ? 15.565 -6.371 -10.445 1.00 91.69 82 ILE A O 1
ATOM 655 N N . TRP A 1 83 ? 15.203 -7.893 -12.068 1.00 86.00 83 TRP A N 1
ATOM 656 C CA . TRP A 1 83 ? 14.101 -8.566 -11.389 1.00 86.00 83 TRP A CA 1
ATOM 657 C C . TRP A 1 83 ? 14.565 -9.201 -10.078 1.00 86.00 83 TRP A C 1
ATOM 659 O O . TRP A 1 83 ? 13.988 -8.925 -9.031 1.00 86.00 83 TRP A O 1
ATOM 669 N N . GLN A 1 84 ? 15.643 -9.986 -10.133 1.00 85.94 84 GLN A N 1
ATOM 670 C CA . GLN A 1 84 ? 16.243 -10.623 -8.967 1.00 85.94 84 GLN A CA 1
ATOM 671 C C . GLN A 1 84 ? 16.671 -9.582 -7.932 1.00 85.94 84 GLN A C 1
ATOM 673 O O . GLN A 1 84 ? 16.252 -9.670 -6.783 1.00 85.94 84 GLN A O 1
ATOM 678 N N . TRP A 1 85 ? 17.412 -8.548 -8.343 1.00 89.06 85 TRP A N 1
ATOM 679 C CA . TRP A 1 85 ? 17.842 -7.494 -7.422 1.00 89.06 85 TRP A CA 1
ATOM 680 C C . TRP A 1 85 ? 16.665 -6.743 -6.794 1.00 89.06 85 TRP A C 1
ATOM 682 O O . TRP A 1 85 ? 16.684 -6.480 -5.600 1.00 89.06 85 TRP A O 1
ATOM 692 N N . HIS A 1 86 ? 15.618 -6.421 -7.559 1.00 82.75 86 HIS A N 1
ATOM 693 C CA . HIS A 1 86 ? 14.404 -5.813 -7.006 1.00 82.75 86 HIS A CA 1
ATOM 694 C C . HIS A 1 86 ? 13.752 -6.707 -5.940 1.00 82.75 86 HIS A C 1
ATOM 696 O O . HIS A 1 86 ? 13.281 -6.203 -4.921 1.00 82.75 86 HIS A O 1
ATOM 702 N N . THR A 1 87 ? 13.722 -8.020 -6.177 1.00 71.44 87 THR A N 1
ATOM 703 C CA . THR A 1 87 ? 13.141 -8.995 -5.252 1.00 71.44 87 THR A CA 1
ATOM 704 C C . THR A 1 87 ? 13.989 -9.185 -3.994 1.00 71.44 87 THR A C 1
ATOM 706 O O . THR A 1 87 ? 13.432 -9.237 -2.904 1.00 71.44 87 THR A O 1
ATOM 709 N N . GLU A 1 88 ? 15.312 -9.269 -4.123 1.00 71.94 88 GLU A N 1
ATOM 710 C CA . GLU A 1 88 ? 16.236 -9.502 -3.002 1.00 71.94 88 GLU A CA 1
ATOM 711 C C . GLU A 1 88 ? 16.535 -8.219 -2.205 1.00 71.94 88 GLU A C 1
ATOM 713 O O . GLU A 1 88 ? 16.713 -8.265 -0.989 1.00 71.94 88 GLU A O 1
ATOM 718 N N . HIS A 1 89 ? 16.531 -7.059 -2.871 1.00 75.31 89 HIS A N 1
ATOM 719 C CA . HIS A 1 89 ? 16.909 -5.758 -2.311 1.00 75.31 89 HIS A CA 1
ATOM 720 C C . HIS A 1 89 ? 15.815 -4.685 -2.498 1.00 75.31 89 HIS A C 1
ATOM 722 O O . HIS A 1 89 ? 16.068 -3.604 -3.046 1.00 75.31 89 HIS A O 1
ATOM 728 N N . PRO A 1 90 ? 14.582 -4.904 -2.001 1.00 63.28 90 PRO A N 1
ATOM 729 C CA . PRO A 1 90 ? 13.461 -3.997 -2.250 1.00 63.28 90 PRO A CA 1
ATOM 730 C C . PRO A 1 90 ? 13.682 -2.583 -1.687 1.00 63.28 90 PRO A C 1
ATOM 732 O O . PRO A 1 90 ? 13.158 -1.608 -2.226 1.00 63.28 90 PRO A O 1
ATOM 735 N N . LYS A 1 91 ? 14.468 -2.427 -0.612 1.00 63.09 91 LYS A N 1
ATOM 736 C CA . LYS A 1 91 ? 14.799 -1.104 -0.048 1.00 63.09 91 LYS A CA 1
ATOM 737 C C . LYS A 1 91 ? 15.686 -0.289 -0.990 1.00 63.09 91 LYS A C 1
ATOM 739 O O . LYS A 1 91 ? 15.338 0.843 -1.313 1.00 63.09 91 LYS A O 1
ATOM 744 N N . GLU A 1 92 ? 16.769 -0.886 -1.474 1.00 77.81 92 GLU A N 1
ATOM 745 C CA . GLU A 1 92 ? 17.727 -0.242 -2.381 1.00 77.81 92 GLU A CA 1
ATOM 746 C C . GLU A 1 92 ? 17.080 0.091 -3.732 1.00 77.81 92 GLU A C 1
ATOM 748 O O . GLU A 1 92 ? 17.294 1.175 -4.283 1.00 77.81 92 GLU A O 1
ATOM 753 N N . PHE A 1 93 ? 16.222 -0.804 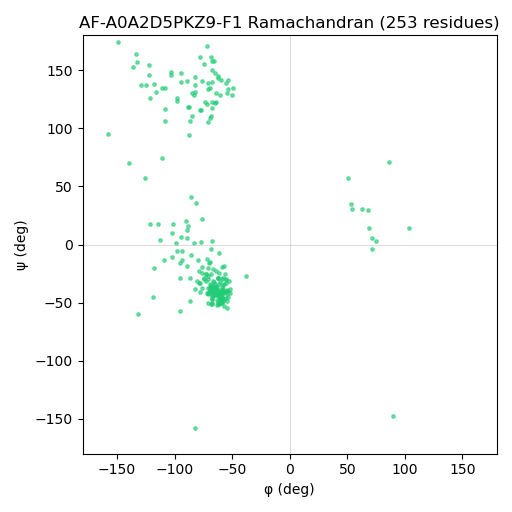-4.241 1.00 78.00 93 PHE A N 1
ATOM 754 C CA . PHE A 1 93 ? 15.414 -0.541 -5.433 1.00 78.00 93 PHE A CA 1
ATOM 755 C C . PHE A 1 93 ? 14.554 0.712 -5.260 1.00 78.00 93 PHE A C 1
ATOM 757 O O . PHE A 1 93 ? 14.524 1.581 -6.134 1.00 78.00 93 PHE A O 1
ATOM 764 N N . ASN A 1 94 ? 13.880 0.831 -4.116 1.00 63.16 94 ASN A N 1
ATOM 765 C CA . ASN A 1 94 ? 13.017 1.969 -3.823 1.00 63.16 94 ASN A CA 1
ATOM 766 C C . ASN A 1 94 ? 13.798 3.276 -3.645 1.00 63.16 94 ASN A C 1
ATOM 768 O O . ASN A 1 94 ? 13.350 4.320 -4.115 1.00 63.16 94 ASN A O 1
ATOM 772 N N . GLU A 1 95 ? 14.947 3.240 -2.976 1.00 72.88 95 GLU A N 1
ATOM 773 C CA . GLU A 1 95 ? 15.822 4.408 -2.831 1.00 72.88 95 GLU A CA 1
ATOM 774 C C . GLU A 1 95 ? 16.340 4.880 -4.188 1.00 72.88 95 GLU A C 1
ATOM 776 O O . GLU A 1 95 ? 16.243 6.067 -4.502 1.00 72.88 95 GLU A O 1
ATOM 781 N N . SER A 1 96 ? 16.763 3.942 -5.036 1.00 79.75 96 SER A N 1
ATOM 782 C CA . SER A 1 96 ? 17.163 4.242 -6.409 1.00 79.75 96 SER A CA 1
ATOM 783 C C . SER A 1 96 ? 16.006 4.873 -7.182 1.00 79.75 96 SER A C 1
ATOM 785 O O . SER A 1 96 ? 16.162 5.943 -7.761 1.00 79.75 96 SER A O 1
ATOM 787 N N . TYR A 1 97 ? 14.810 4.278 -7.128 1.00 77.56 97 TYR A N 1
ATOM 788 C CA . TYR A 1 97 ? 13.626 4.821 -7.796 1.00 77.56 97 TYR A CA 1
ATOM 789 C C . TYR A 1 97 ? 13.289 6.256 -7.354 1.00 77.56 97 TYR A C 1
ATOM 791 O O . TYR A 1 97 ? 12.972 7.084 -8.206 1.00 77.56 97 TYR A O 1
ATOM 799 N N . LYS A 1 98 ? 13.399 6.588 -6.058 1.00 70.06 98 LYS A N 1
ATOM 800 C CA . LYS A 1 98 ? 13.162 7.957 -5.555 1.00 70.06 98 LYS A CA 1
ATOM 801 C C . LYS A 1 98 ? 14.093 8.977 -6.211 1.00 70.06 98 LYS A C 1
ATOM 803 O O . LYS A 1 98 ? 13.618 10.002 -6.691 1.00 70.06 98 LYS A O 1
ATOM 808 N N . VAL A 1 99 ? 15.385 8.661 -6.297 1.00 76.81 99 VAL A N 1
ATOM 809 C CA . VAL A 1 99 ? 16.374 9.521 -6.967 1.00 76.81 99 VAL A CA 1
ATOM 810 C C . VAL A 1 99 ? 16.024 9.701 -8.446 1.00 76.81 99 VAL A C 1
ATOM 812 O O . VAL A 1 99 ? 16.146 10.796 -8.989 1.00 76.81 99 VAL A O 1
ATOM 815 N N . LEU A 1 100 ? 15.545 8.644 -9.109 1.00 78.88 100 LEU A N 1
ATOM 816 C CA . LEU A 1 100 ? 15.153 8.717 -10.517 1.00 78.88 100 LEU A CA 1
ATOM 817 C C . LEU A 1 100 ? 13.910 9.571 -10.746 1.00 78.88 100 LEU A C 1
ATOM 819 O O . LEU A 1 100 ? 13.855 10.270 -11.752 1.00 78.88 100 LEU A O 1
ATOM 823 N N . VAL A 1 101 ? 12.936 9.544 -9.835 1.00 69.75 101 VAL A N 1
ATOM 824 C CA . VAL A 1 101 ? 11.747 10.403 -9.927 1.00 69.75 101 VAL A CA 1
ATOM 825 C C . VAL A 1 101 ? 12.143 11.876 -9.948 1.00 69.75 101 VAL A C 1
ATOM 827 O O . VAL A 1 101 ? 11.652 12.614 -10.796 1.00 69.75 101 VAL A O 1
ATOM 830 N N . GLU A 1 102 ? 13.061 12.286 -9.074 1.00 70.94 102 GLU A N 1
ATOM 831 C CA . GLU A 1 102 ? 13.576 13.659 -9.043 1.00 70.94 102 GLU A CA 1
ATOM 832 C C . GLU A 1 102 ? 14.403 13.974 -10.296 1.00 70.94 102 GLU A C 1
ATOM 834 O O . GLU A 1 102 ? 14.189 14.986 -10.956 1.00 70.94 102 GLU A O 1
ATOM 839 N N . ARG A 1 103 ? 15.318 13.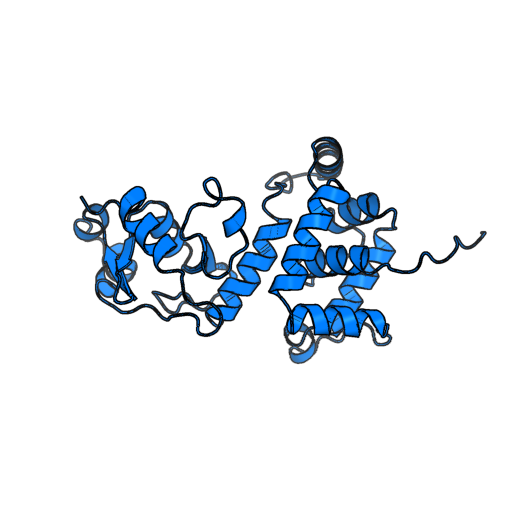074 -10.671 1.00 78.81 103 ARG A N 1
ATOM 840 C CA . ARG A 1 103 ? 16.260 13.297 -11.776 1.00 78.81 103 ARG A CA 1
ATOM 841 C C . ARG A 1 103 ? 15.597 13.350 -13.152 1.00 78.81 103 ARG A C 1
ATOM 843 O O . ARG A 1 103 ? 16.040 14.101 -14.012 1.00 78.81 103 ARG A O 1
ATOM 850 N N . PHE A 1 104 ? 14.581 12.521 -13.377 1.00 69.06 104 PHE A N 1
ATOM 851 C CA . PHE A 1 104 ? 13.798 12.512 -14.615 1.00 69.06 104 PHE A CA 1
ATOM 852 C C . PHE A 1 104 ? 12.595 13.462 -14.559 1.00 69.06 104 PHE A C 1
ATOM 854 O O . PHE A 1 104 ? 11.781 13.455 -15.481 1.00 69.06 104 PHE A O 1
ATOM 861 N N . ASP A 1 105 ? 12.470 14.242 -13.480 1.00 68.50 105 ASP A N 1
ATOM 862 C CA . ASP A 1 105 ? 11.375 15.185 -13.256 1.00 68.50 105 ASP A CA 1
ATOM 863 C C . ASP A 1 105 ? 9.985 14.530 -13.398 1.00 68.50 105 ASP A C 1
ATOM 865 O O . ASP A 1 105 ? 9.009 15.097 -13.894 1.00 68.50 105 ASP A O 1
ATOM 869 N N . ILE A 1 106 ? 9.889 13.264 -12.979 1.00 63.06 106 ILE A N 1
ATOM 870 C CA . ILE A 1 106 ? 8.682 12.456 -13.131 1.00 63.06 106 ILE A CA 1
ATOM 871 C C . ILE A 1 106 ? 7.606 13.020 -12.206 1.00 63.06 106 ILE A C 1
ATOM 873 O O . ILE A 1 106 ? 7.643 12.867 -10.985 1.00 63.06 106 ILE A O 1
ATOM 877 N N . GLY A 1 107 ? 6.598 13.640 -12.816 1.00 51.94 107 GLY A N 1
ATOM 878 C CA . GLY A 1 107 ? 5.481 14.259 -12.111 1.00 51.94 107 GLY A CA 1
ATOM 879 C C . GLY A 1 107 ? 5.544 15.783 -12.026 1.00 51.94 107 GLY A C 1
ATOM 880 O O . GLY A 1 107 ? 4.782 16.346 -11.238 1.00 51.94 107 GLY A O 1
ATOM 881 N N . SER A 1 108 ? 6.401 16.454 -12.800 1.00 52.91 108 SER A N 1
ATOM 882 C CA . SER A 1 108 ? 6.275 17.898 -13.023 1.00 52.91 108 SER A CA 1
ATOM 883 C C . SER A 1 108 ? 5.014 18.280 -13.800 1.00 52.91 108 SER A C 1
ATOM 885 O O . SER A 1 108 ? 4.414 17.463 -14.508 1.00 52.91 108 SER A O 1
ATOM 887 N N . GLU A 1 109 ? 4.597 19.541 -13.640 1.00 44.62 109 GLU A N 1
ATOM 888 C CA . GLU A 1 109 ? 3.409 20.120 -14.287 1.00 44.62 109 GLU A CA 1
ATOM 889 C C . GLU A 1 109 ? 3.373 19.928 -15.818 1.00 44.62 109 GLU A C 1
ATOM 891 O O . GLU A 1 109 ? 2.322 19.525 -16.317 1.00 44.62 109 GLU A O 1
ATOM 896 N N . PRO A 1 110 ? 4.474 20.088 -16.583 1.00 49.25 110 PRO A N 1
ATOM 897 C CA . PRO A 1 110 ? 4.430 19.949 -18.042 1.00 49.25 110 PRO A CA 1
ATOM 898 C C . PRO A 1 110 ? 4.123 18.520 -18.523 1.00 49.25 110 PRO A C 1
ATOM 900 O O . PRO A 1 110 ? 3.340 18.325 -19.451 1.00 49.25 110 PRO A O 1
ATOM 903 N N . ILE A 1 111 ? 4.692 17.499 -17.869 1.00 49.25 111 ILE A N 1
ATOM 904 C CA . ILE A 1 111 ? 4.421 16.083 -18.189 1.00 49.25 111 ILE A CA 1
ATOM 905 C C . ILE A 1 111 ? 2.981 15.720 -17.794 1.00 49.25 111 ILE A C 1
ATOM 907 O O . ILE A 1 111 ? 2.314 14.922 -18.457 1.00 49.25 111 ILE A O 1
ATOM 911 N N . TYR A 1 112 ? 2.492 16.327 -16.712 1.00 48.75 112 TYR A N 1
ATOM 912 C CA . TYR A 1 112 ? 1.136 16.159 -16.205 1.00 48.75 112 TYR A CA 1
ATOM 913 C C . TYR A 1 112 ? 0.068 16.751 -17.138 1.00 48.75 112 TYR A C 1
ATOM 915 O O . TYR A 1 112 ? -0.939 16.091 -17.408 1.00 48.75 112 TYR A O 1
ATOM 923 N N . GLU A 1 113 ? 0.277 17.961 -17.658 1.00 48.84 113 GLU A N 1
ATOM 924 C CA . GLU A 1 113 ? -0.651 18.602 -18.597 1.00 48.84 113 GLU A CA 1
ATOM 925 C C . GLU A 1 113 ? -0.760 17.831 -19.915 1.00 48.84 113 GLU A C 1
ATOM 927 O O . GLU A 1 113 ? -1.864 17.595 -20.410 1.00 48.84 113 GLU A O 1
ATOM 932 N N . GLU A 1 114 ? 0.363 17.353 -20.446 1.00 51.81 114 GLU A N 1
ATOM 933 C CA . GLU A 1 114 ? 0.390 16.604 -21.701 1.00 51.81 114 GLU A CA 1
ATOM 934 C C . GLU A 1 114 ? -0.261 15.215 -21.576 1.00 51.81 114 GLU A C 1
ATOM 936 O O . GLU A 1 114 ? -1.013 14.778 -22.455 1.00 51.81 114 GLU A O 1
ATOM 941 N N . LEU A 1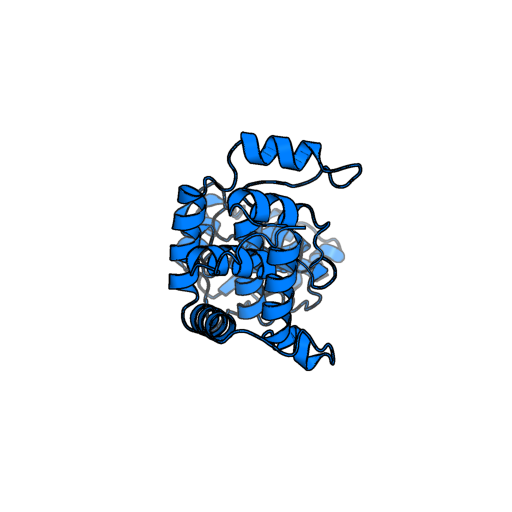 115 ? -0.056 14.534 -20.443 1.00 49.94 115 LEU A N 1
ATOM 942 C CA . LEU A 1 115 ? -0.736 13.275 -20.147 1.00 49.94 115 LEU A CA 1
ATOM 943 C C . LEU A 1 115 ? -2.251 13.479 -20.000 1.00 49.94 115 LEU A C 1
ATOM 945 O O . LEU A 1 115 ? -3.027 12.720 -20.581 1.00 49.94 115 LEU A O 1
ATOM 949 N N . ASN A 1 116 ? -2.685 14.541 -19.315 1.00 49.88 116 ASN A N 1
ATOM 950 C CA . ASN A 1 116 ? -4.103 14.901 -19.212 1.00 49.88 116 ASN A CA 1
ATOM 951 C C . ASN A 1 116 ? -4.728 15.299 -20.555 1.00 49.88 116 ASN A C 1
ATOM 953 O O . ASN A 1 116 ? -5.901 15.004 -20.787 1.00 49.88 116 ASN A O 1
ATOM 957 N N . ALA A 1 117 ? -3.962 15.932 -21.447 1.00 53.03 117 ALA A N 1
ATOM 958 C CA . ALA A 1 117 ? -4.415 16.300 -22.787 1.00 53.03 117 ALA A CA 1
ATOM 959 C C . ALA A 1 117 ? -4.643 15.077 -23.697 1.00 53.03 117 ALA A C 1
ATOM 961 O O . ALA A 1 117 ? -5.454 15.131 -24.623 1.00 53.03 117 ALA A O 1
ATOM 962 N N . THR A 1 118 ? -3.964 13.959 -23.419 1.00 51.38 118 THR A N 1
ATOM 963 C CA . THR A 1 118 ? -4.046 12.726 -24.222 1.00 51.38 118 THR A CA 1
ATOM 964 C C . THR A 1 118 ? -5.175 11.784 -23.759 1.00 51.38 118 THR A C 1
ATOM 966 O O . THR A 1 118 ? -5.618 10.916 -24.516 1.00 51.38 118 THR A O 1
ATOM 969 N N . LEU A 1 119 ? -5.684 11.957 -22.534 1.00 49.44 119 LEU A N 1
ATOM 970 C CA . LEU A 1 119 ? -6.766 11.158 -21.944 1.00 49.44 119 LEU A CA 1
ATOM 971 C C . LEU A 1 119 ? -8.152 11.657 -22.407 1.00 49.44 119 LEU A C 1
ATOM 973 O O . LEU A 1 119 ? -8.461 12.845 -22.321 1.00 49.44 119 LEU A O 1
ATOM 977 N N . LYS A 1 120 ? -9.038 10.756 -22.864 1.00 44.81 120 LYS A N 1
ATOM 978 C CA . LYS A 1 120 ? -10.429 11.089 -23.247 1.00 44.81 120 LYS A CA 1
ATOM 979 C C . LYS A 1 120 ? -11.447 10.389 -22.337 1.00 44.81 120 LYS A C 1
ATOM 981 O O . LYS A 1 120 ? -11.398 9.178 -22.176 1.00 44.81 120 LYS A O 1
ATOM 986 N N . GLY A 1 121 ? -12.432 11.134 -21.819 1.00 51.72 121 GLY A N 1
ATOM 987 C CA . GLY A 1 121 ? -13.603 10.587 -21.108 1.00 51.72 121 GLY A CA 1
ATOM 988 C C . GLY A 1 121 ? -13.444 10.420 -19.586 1.00 51.72 121 GLY A C 1
ATOM 989 O O . GLY A 1 121 ? -12.771 11.221 -18.938 1.00 51.72 121 GLY A O 1
ATOM 990 N N . ARG A 1 122 ? -14.101 9.392 -19.012 1.00 38.91 122 ARG A N 1
ATOM 991 C CA . ARG A 1 122 ? -14.120 9.064 -17.561 1.00 38.91 122 ARG A CA 1
ATOM 992 C C . ARG A 1 122 ? -12.735 8.736 -16.971 1.00 38.91 122 ARG A C 1
ATOM 994 O O . ARG A 1 122 ? -12.607 8.665 -15.754 1.00 38.91 122 ARG A O 1
ATOM 1001 N N . ASP A 1 123 ? -11.709 8.628 -17.813 1.00 41.75 123 ASP A N 1
ATOM 1002 C CA . ASP A 1 123 ? -10.300 8.462 -17.434 1.00 41.75 123 ASP A CA 1
ATOM 1003 C C . ASP A 1 123 ? -9.630 9.767 -16.957 1.00 41.75 123 ASP A C 1
ATOM 1005 O O . ASP A 1 123 ? -8.460 9.767 -16.583 1.00 41.75 123 ASP A O 1
ATOM 1009 N N . LYS A 1 124 ? -10.373 10.884 -16.893 1.00 37.97 124 LYS A N 1
ATOM 1010 C CA . LYS A 1 124 ? -9.931 12.166 -16.306 1.00 37.97 124 LYS A CA 1
ATOM 1011 C C . LYS A 1 124 ? -9.722 12.148 -14.783 1.00 37.97 124 LYS A C 1
ATOM 1013 O O . LYS A 1 124 ? -9.431 13.189 -14.198 1.00 37.97 124 LYS A O 1
ATOM 1018 N N . LEU A 1 125 ? -9.878 11.002 -14.120 1.00 39.22 125 LEU A N 1
ATOM 1019 C CA . LEU A 1 125 ? -9.711 10.884 -12.676 1.00 39.22 125 LEU A CA 1
ATOM 1020 C C . LEU A 1 125 ? -8.435 10.117 -12.311 1.00 39.22 125 LEU A C 1
ATOM 1022 O O . LEU A 1 125 ? -8.309 8.906 -12.493 1.00 39.22 125 LEU A O 1
ATOM 1026 N N . VAL A 1 126 ? -7.561 10.865 -11.635 1.00 37.75 126 VAL A N 1
ATOM 1027 C CA . VAL A 1 126 ? -6.437 10.413 -10.805 1.00 37.75 126 VAL A CA 1
ATOM 1028 C C . VAL A 1 126 ? -5.136 10.163 -11.569 1.00 37.75 126 VAL A C 1
ATOM 1030 O O . VAL A 1 126 ? -4.634 9.042 -11.663 1.00 37.75 126 VAL A O 1
ATOM 1033 N N . MET A 1 127 ? -4.528 11.260 -12.010 1.00 39.88 127 MET A N 1
ATOM 1034 C CA . MET A 1 127 ? -3.083 11.349 -12.178 1.00 39.88 127 MET A CA 1
ATOM 1035 C C . MET A 1 127 ? -2.550 12.264 -11.077 1.00 39.88 127 MET A C 1
ATOM 1037 O O . MET A 1 127 ? -2.755 13.466 -11.096 1.00 39.88 127 MET A O 1
ATOM 1041 N N . THR A 1 128 ? -1.898 11.711 -10.068 1.00 40.09 128 THR A N 1
ATOM 1042 C CA . THR A 1 128 ? -1.085 12.490 -9.127 1.00 40.09 128 THR A CA 1
ATOM 1043 C C . THR A 1 128 ? 0.212 11.724 -8.907 1.00 40.09 128 THR A C 1
ATOM 1045 O O . THR A 1 128 ? 0.221 10.493 -9.015 1.00 40.09 128 THR A O 1
ATOM 1048 N N . LYS A 1 129 ? 1.300 12.438 -8.566 1.00 39.78 129 LYS A N 1
ATOM 1049 C CA . LYS A 1 129 ? 2.622 11.912 -8.131 1.00 39.78 129 LYS A CA 1
ATOM 1050 C C . LYS A 1 129 ? 2.525 10.667 -7.220 1.00 39.78 129 LYS A C 1
ATOM 1052 O O . LYS A 1 129 ? 3.393 9.805 -7.187 1.00 39.78 129 LYS A O 1
ATOM 1057 N N . VAL A 1 130 ? 1.402 10.580 -6.520 1.00 37.84 130 VAL A N 1
ATOM 1058 C CA . VAL A 1 130 ? 0.890 9.540 -5.637 1.00 37.84 130 VAL A CA 1
ATOM 1059 C C . VAL A 1 130 ? 0.787 8.139 -6.275 1.00 37.84 130 VAL A C 1
ATOM 1061 O O . VAL A 1 130 ? 1.141 7.169 -5.611 1.00 37.84 130 VAL A O 1
ATOM 1064 N N . ARG A 1 131 ? 0.356 7.975 -7.537 1.00 42.09 131 ARG A N 1
ATOM 1065 C CA . ARG A 1 131 ? 0.046 6.633 -8.089 1.00 42.09 131 ARG A CA 1
ATOM 1066 C C . ARG A 1 131 ? 1.276 5.782 -8.417 1.00 42.09 131 ARG A C 1
ATOM 1068 O O . ARG A 1 131 ? 1.190 4.562 -8.290 1.00 42.09 131 ARG A O 1
ATOM 1075 N N . LEU A 1 132 ? 2.412 6.396 -8.766 1.00 44.69 132 LEU A N 1
ATOM 1076 C CA . LEU A 1 132 ? 3.629 5.636 -9.069 1.00 44.69 132 LEU A CA 1
ATOM 1077 C C . LEU A 1 132 ? 4.324 5.068 -7.817 1.00 44.69 132 LEU A C 1
ATOM 1079 O O . LEU A 1 132 ? 4.920 3.998 -7.858 1.00 44.69 132 LEU A O 1
ATOM 1083 N N . GLY A 1 133 ? 4.189 5.738 -6.670 1.00 42.59 133 GLY A N 1
ATOM 1084 C CA . GLY A 1 133 ? 4.609 5.186 -5.378 1.00 42.59 133 GLY A CA 1
ATOM 1085 C C . GLY A 1 133 ? 3.563 4.252 -4.757 1.00 42.59 133 GLY A C 1
ATOM 1086 O O . GLY A 1 133 ? 3.890 3.202 -4.203 1.00 42.59 133 GLY A O 1
ATOM 1087 N N . GLN A 1 134 ? 2.275 4.583 -4.883 1.00 47.56 134 GLN A N 1
ATOM 1088 C CA . GLN A 1 134 ? 1.218 3.845 -4.193 1.00 47.56 134 GLN A CA 1
ATOM 1089 C C . GLN A 1 134 ? 1.035 2.405 -4.667 1.00 47.56 134 GLN A C 1
ATOM 1091 O O . GLN A 1 134 ? 0.665 1.575 -3.845 1.00 47.56 134 GLN A O 1
ATOM 1096 N N . GLY A 1 135 ? 1.277 2.064 -5.937 1.00 57.72 135 GLY A N 1
ATOM 1097 C CA . GLY A 1 135 ? 1.095 0.672 -6.362 1.00 57.72 135 GLY A CA 1
ATOM 1098 C C . GLY A 1 135 ? 2.186 -0.270 -5.837 1.00 57.72 135 GLY A C 1
ATOM 1099 O O . GLY A 1 135 ? 1.867 -1.410 -5.507 1.00 57.72 135 GLY A O 1
ATOM 1100 N N . ILE A 1 136 ? 3.428 0.203 -5.652 1.00 57.06 136 ILE A N 1
ATOM 1101 C CA . ILE A 1 136 ? 4.472 -0.578 -4.966 1.00 57.06 136 ILE A CA 1
ATOM 1102 C C . ILE A 1 136 ? 4.174 -0.675 -3.477 1.00 57.06 136 ILE A C 1
ATOM 1104 O O . ILE A 1 136 ? 4.133 -1.783 -2.956 1.00 57.06 136 ILE A O 1
ATOM 1108 N N . PHE A 1 137 ? 3.895 0.449 -2.808 1.00 69.19 137 PHE A N 1
ATOM 1109 C CA . PHE A 1 137 ? 3.514 0.432 -1.393 1.00 69.19 137 PHE A CA 1
ATOM 1110 C C . PHE A 1 137 ? 2.336 -0.519 -1.156 1.00 69.19 137 PHE A C 1
ATOM 1112 O O . PHE A 1 137 ? 2.390 -1.381 -0.283 1.00 69.19 137 PHE A O 1
ATOM 1119 N N . ARG A 1 138 ? 1.316 -0.450 -2.019 1.00 78.75 138 ARG A N 1
ATOM 1120 C CA . ARG A 1 138 ? 0.179 -1.364 -1.987 1.00 78.75 138 ARG A CA 1
ATOM 1121 C C . ARG A 1 138 ? 0.601 -2.813 -2.157 1.00 78.75 138 ARG A C 1
ATOM 1123 O O . ARG A 1 138 ? 0.151 -3.645 -1.380 1.00 78.75 138 ARG A O 1
ATOM 1130 N N . LYS A 1 139 ? 1.427 -3.133 -3.154 1.00 71.94 139 LYS A N 1
ATOM 1131 C CA . LYS A 1 139 ? 1.899 -4.507 -3.372 1.00 71.94 139 LYS A CA 1
ATOM 1132 C C . LYS A 1 139 ? 2.698 -5.029 -2.185 1.00 71.94 139 LYS A C 1
ATOM 1134 O O . LYS A 1 139 ? 2.430 -6.142 -1.751 1.00 71.94 139 LYS A O 1
ATOM 1139 N N . MET A 1 140 ? 3.607 -4.225 -1.637 1.00 68.31 140 MET A N 1
ATOM 1140 C CA . MET A 1 140 ? 4.407 -4.587 -0.466 1.00 68.31 140 MET A CA 1
ATOM 1141 C C . MET A 1 140 ? 3.517 -4.862 0.743 1.00 68.31 140 MET A C 1
ATOM 1143 O O . MET A 1 140 ? 3.622 -5.925 1.340 1.00 68.31 140 MET A O 1
ATOM 1147 N N . VAL A 1 141 ? 2.594 -3.949 1.058 1.00 81.50 141 VAL A N 1
ATOM 1148 C CA . VAL A 1 141 ? 1.674 -4.109 2.190 1.00 81.50 141 VAL A CA 1
ATOM 1149 C C . VAL A 1 141 ? 0.770 -5.320 1.979 1.00 81.50 141 VAL A C 1
ATOM 1151 O O . VAL A 1 141 ? 0.740 -6.201 2.826 1.00 81.50 141 VAL A O 1
ATOM 1154 N N . LEU A 1 142 ? 0.082 -5.441 0.840 1.00 84.19 142 LEU A N 1
ATOM 1155 C CA . LEU A 1 142 ? -0.783 -6.600 0.597 1.00 84.19 142 LEU A CA 1
ATOM 1156 C C . LEU A 1 142 ? 0.007 -7.914 0.659 1.00 84.19 142 LEU A C 1
ATOM 1158 O O . LEU A 1 142 ? -0.477 -8.857 1.271 1.00 84.19 142 LEU A O 1
ATOM 1162 N N . SER A 1 143 ? 1.214 -7.978 0.090 1.00 75.56 143 SER A N 1
ATOM 1163 C CA . SER A 1 143 ? 2.074 -9.167 0.165 1.00 75.56 143 SER A CA 1
ATOM 1164 C C . SER A 1 143 ? 2.451 -9.510 1.607 1.00 75.56 143 SER A C 1
ATOM 1166 O O . SER A 1 143 ? 2.333 -10.665 2.010 1.00 75.56 143 SER A O 1
ATOM 1168 N N . ALA A 1 144 ? 2.820 -8.507 2.407 1.00 76.50 144 ALA A N 1
ATOM 1169 C CA . ALA A 1 144 ? 3.212 -8.679 3.804 1.00 76.50 144 ALA A CA 1
ATOM 1170 C C . ALA A 1 144 ? 2.078 -9.239 4.682 1.00 76.50 144 ALA A C 1
ATOM 1172 O O . ALA A 1 144 ? 2.335 -9.941 5.655 1.00 76.50 144 ALA A O 1
ATOM 1173 N N . TYR A 1 145 ? 0.825 -8.961 4.309 1.00 86.62 145 TYR A N 1
ATOM 1174 C CA . TYR A 1 145 ? -0.381 -9.494 4.952 1.00 86.62 145 TYR A CA 1
ATOM 1175 C C . TYR A 1 145 ? -1.020 -10.656 4.170 1.00 86.62 145 TYR A C 1
ATOM 1177 O O . TYR A 1 145 ? -2.194 -10.964 4.373 1.00 86.62 145 TYR A O 1
ATOM 1185 N N . GLN A 1 146 ? -0.282 -11.290 3.250 1.00 85.75 146 GLN A N 1
ATOM 1186 C CA . GLN A 1 146 ? -0.741 -12.439 2.450 1.00 85.75 146 GLN A CA 1
ATOM 1187 C C . GLN A 1 146 ? -2.053 -12.179 1.684 1.00 85.75 146 GLN A C 1
ATOM 1189 O O . GLN A 1 146 ? -2.864 -13.077 1.466 1.00 85.75 146 GLN A O 1
ATOM 1194 N N . GLY A 1 147 ? -2.282 -10.926 1.293 1.00 84.06 147 GLY A N 1
ATOM 1195 C CA . GLY A 1 147 ? -3.491 -10.489 0.608 1.00 84.06 147 GLY A CA 1
ATOM 1196 C C . GLY A 1 147 ? -4.741 -10.551 1.482 1.00 84.06 147 GLY A C 1
ATOM 1197 O O . GLY A 1 147 ? -5.819 -10.760 0.939 1.00 84.06 147 GLY A O 1
ATOM 1198 N N . ARG A 1 148 ? -4.615 -10.389 2.806 1.00 93.56 148 ARG A N 1
ATOM 1199 C CA . ARG A 1 148 ? -5.738 -10.408 3.754 1.00 93.56 148 ARG A CA 1
ATOM 1200 C C . ARG A 1 148 ? -5.820 -9.119 4.559 1.00 93.56 148 ARG A C 1
ATOM 1202 O O . ARG A 1 148 ? -4.801 -8.527 4.901 1.00 93.56 148 ARG A O 1
ATOM 1209 N N . CYS A 1 149 ? -7.033 -8.691 4.896 1.00 97.75 149 CYS A N 1
ATOM 1210 C CA . CYS A 1 149 ? -7.235 -7.630 5.876 1.00 97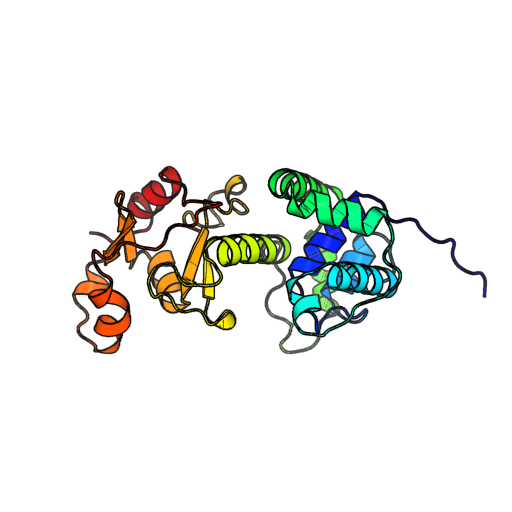.75 149 CYS A CA 1
ATOM 1211 C C . CYS A 1 149 ? -6.738 -8.095 7.251 1.00 97.75 149 CYS A C 1
ATOM 1213 O O . CYS A 1 149 ? -7.153 -9.154 7.720 1.00 97.75 149 CYS A O 1
ATOM 1215 N N . CYS A 1 150 ? -5.920 -7.286 7.924 1.00 97.62 150 CYS A N 1
ATOM 1216 C CA . CYS A 1 150 ? -5.344 -7.652 9.215 1.00 97.62 150 CYS A CA 1
ATOM 1217 C C . CYS A 1 150 ? -6.351 -7.704 10.373 1.00 97.62 150 CYS A C 1
ATOM 1219 O O . CYS A 1 150 ? -6.060 -8.310 11.399 1.00 97.62 150 CYS A O 1
ATOM 1221 N N . ILE A 1 151 ? -7.539 -7.115 10.199 1.00 98.00 151 ILE A N 1
ATOM 1222 C CA . ILE A 1 151 ? -8.631 -7.134 11.182 1.00 98.00 151 ILE A CA 1
ATOM 1223 C C . ILE A 1 151 ? -9.626 -8.259 10.876 1.00 98.00 151 ILE A C 1
ATOM 1225 O O . ILE A 1 151 ? -9.892 -9.109 11.717 1.00 98.00 151 ILE A O 1
ATOM 1229 N N . SER A 1 152 ? -10.199 -8.263 9.668 1.00 97.25 152 SER A N 1
ATOM 1230 C CA . SER A 1 152 ? -11.313 -9.163 9.323 1.00 97.25 152 SER A CA 1
ATOM 1231 C C . SER A 1 152 ? -10.910 -10.455 8.628 1.00 97.25 152 SER A C 1
ATOM 1233 O O . SER A 1 152 ? -11.736 -11.358 8.520 1.00 97.25 152 SER A O 1
ATOM 1235 N N . GLY A 1 153 ? -9.686 -10.539 8.106 1.00 96.56 153 GLY A N 1
ATOM 1236 C CA . GLY A 1 153 ? -9.244 -11.659 7.280 1.00 96.56 153 GLY A CA 1
ATOM 1237 C C . GLY A 1 153 ? -9.801 -11.669 5.851 1.00 96.56 153 GLY A C 1
ATOM 1238 O O . GLY A 1 153 ? -9.480 -12.602 5.115 1.00 96.56 153 GLY A O 1
ATOM 1239 N N . LEU A 1 154 ? -10.588 -10.654 5.447 1.00 97.06 154 LEU A N 1
ATOM 1240 C CA . LEU A 1 154 ? -11.097 -10.490 4.077 1.00 97.06 154 LEU A CA 1
ATOM 1241 C C . LEU A 1 154 ? -9.950 -10.610 3.069 1.00 97.06 154 LEU A C 1
ATOM 1243 O O . LEU A 1 154 ? -8.956 -9.904 3.208 1.00 97.06 154 LEU A O 1
ATOM 1247 N N . ASP A 1 155 ? -10.102 -11.453 2.051 1.00 93.25 155 ASP A N 1
ATOM 1248 C CA . ASP A 1 155 ? -9.037 -11.803 1.102 1.00 93.25 155 ASP A CA 1
ATOM 1249 C C . ASP A 1 155 ? -9.382 -11.486 -0.362 1.00 93.25 155 ASP A C 1
ATOM 1251 O O . ASP A 1 155 ? -8.726 -11.956 -1.288 1.00 93.25 155 ASP A O 1
ATOM 1255 N N . ILE A 1 156 ? -10.387 -10.630 -0.583 1.00 85.75 156 ILE A N 1
ATOM 1256 C CA . ILE A 1 156 ? -10.781 -10.142 -1.910 1.00 85.75 156 ILE A CA 1
ATOM 1257 C C . ILE A 1 156 ? -9.929 -8.910 -2.267 1.00 85.75 156 ILE A C 1
ATOM 1259 O O . ILE A 1 156 ? -10.199 -7.822 -1.749 1.00 85.75 156 ILE A O 1
ATOM 1263 N N . PRO A 1 157 ? -8.944 -8.999 -3.187 1.00 79.62 157 PRO A N 1
ATOM 1264 C CA . PRO A 1 157 ? -7.941 -7.943 -3.364 1.00 79.62 157 PRO A CA 1
ATOM 1265 C C . PRO A 1 157 ? -8.501 -6.584 -3.791 1.00 79.62 157 PRO A C 1
ATOM 1267 O O . PRO A 1 157 ? -7.915 -5.551 -3.474 1.00 79.62 157 PRO A O 1
ATOM 1270 N N . THR A 1 158 ? -9.627 -6.559 -4.505 1.00 81.06 158 THR A N 1
ATOM 1271 C CA . THR A 1 158 ? -10.298 -5.319 -4.933 1.00 81.06 158 THR A CA 1
ATOM 1272 C C . THR A 1 158 ? -10.963 -4.567 -3.783 1.00 81.06 158 THR A C 1
ATOM 1274 O O . THR A 1 158 ? -11.197 -3.370 -3.914 1.00 81.06 158 THR A O 1
ATOM 1277 N N . LEU A 1 159 ? -11.243 -5.245 -2.666 1.00 86.12 159 LEU A N 1
ATOM 1278 C CA . LEU A 1 159 ? -11.817 -4.668 -1.446 1.00 86.12 159 LEU A CA 1
ATOM 1279 C C . LEU A 1 159 ? -10.755 -4.365 -0.380 1.00 86.12 159 LEU A C 1
ATOM 1281 O O . LEU A 1 159 ? -11.087 -3.908 0.712 1.00 86.12 159 LEU A O 1
ATOM 1285 N N . LEU A 1 160 ? -9.482 -4.626 -0.686 1.00 89.69 160 LEU A N 1
ATOM 1286 C CA . LEU A 1 160 ? -8.362 -4.337 0.198 1.00 89.69 160 LEU A CA 1
ATOM 1287 C C . LEU A 1 160 ? -7.741 -2.986 -0.112 1.00 89.69 160 LEU A C 1
ATOM 1289 O O . LEU A 1 160 ? -7.660 -2.563 -1.268 1.00 89.69 160 LEU A O 1
ATOM 1293 N N . VAL A 1 161 ? -7.228 -2.340 0.923 1.00 86.44 161 VAL A N 1
ATOM 1294 C CA . VAL A 1 161 ? -6.511 -1.072 0.885 1.00 86.44 161 VAL A CA 1
ATOM 1295 C C . VAL A 1 161 ? -5.203 -1.240 1.647 1.00 86.44 161 VAL A C 1
ATOM 1297 O O . VAL A 1 161 ? -5.163 -1.868 2.701 1.00 86.44 161 VAL A O 1
ATOM 1300 N N . ALA A 1 162 ? -4.122 -0.699 1.090 1.00 86.75 162 ALA A N 1
ATOM 1301 C CA . ALA A 1 162 ? -2.894 -0.493 1.841 1.00 86.75 162 ALA A CA 1
ATOM 1302 C C . ALA A 1 162 ? -3.010 0.873 2.511 1.00 86.75 162 ALA A C 1
ATOM 1304 O O . ALA A 1 162 ? -2.783 1.896 1.866 1.00 86.75 162 ALA A O 1
ATOM 1305 N N . SER A 1 163 ? -3.464 0.857 3.756 1.00 90.44 163 SER A N 1
ATOM 1306 C CA . SER A 1 163 ? -3.739 2.041 4.560 1.00 90.44 163 SER A CA 1
ATOM 1307 C C . SER A 1 163 ? -2.447 2.560 5.179 1.00 90.44 163 SER A C 1
ATOM 1309 O O . SER A 1 163 ? -1.632 1.762 5.650 1.00 90.44 163 SER A O 1
ATOM 1311 N N . HIS A 1 164 ? -2.238 3.877 5.172 1.00 86.81 164 HIS A N 1
ATOM 1312 C CA . HIS A 1 164 ? -1.076 4.491 5.815 1.00 86.81 164 HIS A CA 1
ATOM 1313 C C . HIS A 1 164 ? -1.350 4.715 7.304 1.00 86.81 164 HIS A C 1
ATOM 1315 O O . HIS A 1 164 ? -2.343 5.336 7.659 1.00 86.81 164 HIS A O 1
ATOM 1321 N N . ILE A 1 165 ? -0.439 4.286 8.181 1.00 90.25 165 ILE A N 1
ATOM 1322 C CA . ILE A 1 165 ? -0.574 4.506 9.632 1.00 90.25 165 ILE A CA 1
ATOM 1323 C C . ILE A 1 165 ? -0.430 5.994 9.968 1.00 90.25 165 ILE A C 1
ATOM 1325 O O . ILE A 1 165 ? -1.263 6.586 10.649 1.00 90.25 165 ILE A O 1
ATOM 1329 N N . LYS A 1 166 ? 0.647 6.613 9.482 1.00 84.81 166 LYS A N 1
ATOM 1330 C CA . LYS A 1 166 ? 0.840 8.060 9.485 1.00 84.81 166 LYS A CA 1
ATOM 1331 C C . LYS A 1 166 ? 0.455 8.605 8.105 1.00 84.81 166 LYS A C 1
ATOM 1333 O O . LYS A 1 166 ? 1.031 8.132 7.117 1.00 84.81 166 LYS A O 1
ATOM 1338 N N . PRO A 1 167 ? -0.455 9.597 8.019 1.00 73.50 167 PRO A N 1
ATOM 1339 C CA . PRO A 1 167 ? -0.992 10.082 6.761 1.00 73.50 167 PRO A CA 1
ATOM 1340 C C . PRO A 1 167 ? 0.089 10.494 5.772 1.00 73.50 167 PRO A C 1
ATOM 1342 O O . PRO A 1 167 ? 1.085 11.134 6.111 1.00 73.50 167 PRO A O 1
ATOM 1345 N N . TRP A 1 168 ? -0.166 10.182 4.504 1.00 60.69 168 TRP A N 1
ATOM 1346 C CA . TRP A 1 168 ? 0.749 10.432 3.392 1.00 60.69 168 TRP A CA 1
ATOM 1347 C C . TRP A 1 168 ? 1.242 11.889 3.300 1.00 60.69 168 TRP A C 1
ATOM 1349 O O . TRP A 1 168 ? 2.359 12.143 2.845 1.00 60.69 168 TRP A O 1
ATOM 1359 N N . ARG A 1 169 ? 0.418 12.860 3.715 1.00 54.97 169 ARG A N 1
ATOM 1360 C CA . ARG A 1 169 ? 0.736 14.296 3.640 1.00 54.97 169 ARG A CA 1
ATOM 1361 C C . ARG A 1 169 ? 1.780 14.739 4.667 1.00 54.97 169 ARG A C 1
ATOM 1363 O O . ARG A 1 169 ? 2.506 15.683 4.382 1.00 54.97 169 ARG A O 1
ATOM 1370 N N . ASP A 1 170 ? 1.905 14.028 5.784 1.00 60.19 170 ASP A N 1
ATOM 1371 C CA . ASP A 1 170 ? 2.608 14.523 6.974 1.00 60.19 170 ASP A CA 1
ATOM 1372 C C . ASP A 1 170 ? 4.053 14.015 7.094 1.00 60.19 170 ASP A C 1
ATOM 1374 O O . ASP A 1 170 ? 4.773 14.394 8.021 1.00 60.19 170 ASP A O 1
ATOM 1378 N N . ASP A 1 171 ? 4.485 13.108 6.208 1.00 61.34 171 ASP A N 1
ATOM 1379 C CA . ASP A 1 171 ? 5.831 12.533 6.270 1.00 61.34 171 ASP A CA 1
ATOM 1380 C C . ASP A 1 171 ? 6.316 11.959 4.935 1.00 61.34 171 ASP A C 1
ATOM 1382 O O . ASP A 1 171 ? 6.071 10.798 4.597 1.00 61.34 171 ASP A O 1
ATOM 1386 N N . GLU A 1 172 ? 7.056 12.767 4.174 1.00 54.72 172 GLU A N 1
ATOM 1387 C CA . GLU A 1 172 ? 7.542 12.375 2.847 1.00 54.72 172 GLU A CA 1
ATOM 1388 C C . GLU A 1 172 ? 8.460 11.147 2.882 1.00 54.72 172 GLU A C 1
ATOM 1390 O O . GLU A 1 172 ? 8.424 10.316 1.970 1.00 54.72 172 GLU A O 1
ATOM 1395 N N . LYS A 1 173 ? 9.233 10.981 3.965 1.00 55.66 173 LYS A N 1
ATOM 1396 C CA . LYS A 1 173 ? 10.181 9.870 4.125 1.00 55.66 173 LYS A CA 1
ATOM 1397 C C . LYS A 1 173 ? 9.458 8.539 4.352 1.00 55.66 173 LYS A C 1
ATOM 1399 O O . LYS A 1 173 ? 9.962 7.500 3.922 1.00 55.66 173 LYS A O 1
ATOM 1404 N N . GLN A 1 174 ? 8.268 8.571 4.960 1.00 59.44 174 GLN A N 1
ATOM 1405 C CA . GLN A 1 174 ? 7.481 7.385 5.329 1.00 59.44 174 GLN A CA 1
ATOM 1406 C C . GLN A 1 174 ? 6.438 6.962 4.284 1.00 59.44 174 GLN A C 1
ATOM 1408 O O . GLN A 1 174 ? 5.834 5.899 4.429 1.00 59.44 174 GLN A O 1
ATOM 1413 N N . ARG A 1 175 ? 6.236 7.735 3.205 1.00 59.56 175 ARG A N 1
ATOM 1414 C CA . ARG A 1 175 ? 5.216 7.457 2.165 1.00 59.56 175 ARG A CA 1
ATOM 1415 C C . ARG A 1 175 ? 5.333 6.070 1.523 1.00 59.56 175 ARG A C 1
ATOM 1417 O O . ARG A 1 175 ? 4.326 5.504 1.108 1.00 59.56 175 ARG A O 1
ATOM 1424 N N . MET A 1 176 ? 6.556 5.549 1.444 1.00 61.06 176 MET A N 1
ATOM 1425 C CA . MET A 1 176 ? 6.894 4.269 0.812 1.00 61.06 176 MET A CA 1
ATOM 1426 C C . MET A 1 176 ? 7.366 3.209 1.814 1.00 61.06 176 MET A C 1
ATOM 1428 O O . MET A 1 176 ? 7.790 2.135 1.402 1.00 61.06 176 MET A O 1
ATOM 1432 N N . ASN A 1 177 ? 7.349 3.506 3.118 1.00 67.50 177 ASN A N 1
ATOM 1433 C CA . ASN A 1 177 ? 7.770 2.546 4.130 1.00 67.50 177 ASN A CA 1
ATOM 1434 C C . ASN A 1 177 ? 6.650 1.511 4.338 1.00 67.50 177 ASN A C 1
ATOM 1436 O O . ASN A 1 177 ? 5.595 1.897 4.835 1.00 67.50 177 ASN A O 1
ATOM 1440 N N . PRO A 1 178 ? 6.844 0.216 4.031 1.00 70.38 178 PRO A N 1
ATOM 1441 C CA . PRO A 1 178 ? 5.820 -0.806 4.264 1.00 70.38 178 PRO A CA 1
ATOM 1442 C C . PRO A 1 178 ? 5.447 -0.953 5.749 1.00 70.38 178 PRO A C 1
ATOM 1444 O O . PRO A 1 178 ? 4.314 -1.311 6.047 1.00 70.38 178 PRO A O 1
ATOM 1447 N N . LYS A 1 179 ? 6.339 -0.587 6.686 1.00 81.94 179 LYS A N 1
ATOM 1448 C CA . LYS A 1 179 ? 6.026 -0.531 8.126 1.00 81.94 179 LYS A CA 1
ATOM 1449 C C . LYS A 1 179 ? 5.098 0.629 8.507 1.00 81.94 179 LYS A C 1
ATOM 1451 O O . LYS A 1 179 ? 4.587 0.661 9.620 1.00 81.94 179 LYS A O 1
ATOM 1456 N N . ASN A 1 180 ? 4.879 1.580 7.598 1.00 86.19 180 ASN A N 1
ATOM 1457 C CA . ASN A 1 180 ? 3.830 2.598 7.688 1.00 86.19 180 ASN A CA 1
ATOM 1458 C C . ASN A 1 180 ? 2.511 2.105 7.060 1.00 86.19 180 ASN A C 1
ATOM 1460 O O . ASN A 1 180 ? 1.662 2.920 6.714 1.00 86.19 180 ASN A O 1
ATOM 1464 N N . GLY A 1 181 ? 2.361 0.798 6.831 1.00 90.31 181 GLY A N 1
ATOM 1465 C CA . GLY A 1 181 ? 1.242 0.223 6.101 1.00 90.31 181 GLY A CA 1
ATOM 1466 C C . GLY A 1 181 ? 0.491 -0.857 6.868 1.00 90.31 181 GLY A C 1
ATOM 1467 O O . GLY A 1 181 ? 1.090 -1.760 7.451 1.00 90.31 181 GLY A O 1
ATOM 1468 N N . LEU A 1 182 ? -0.837 -0.798 6.795 1.00 95.44 182 LEU A N 1
ATOM 1469 C CA . LEU A 1 182 ? -1.742 -1.873 7.199 1.00 95.44 182 LEU A CA 1
ATOM 1470 C C . LEU A 1 182 ? -2.541 -2.344 5.983 1.00 95.44 182 LEU A C 1
ATOM 1472 O O . LEU A 1 182 ? -3.010 -1.530 5.189 1.00 95.44 182 LEU A O 1
ATOM 1476 N N . CYS A 1 183 ? -2.726 -3.655 5.834 1.00 95.56 183 CYS A N 1
ATOM 1477 C CA . CYS A 1 183 ? -3.677 -4.183 4.861 1.00 95.56 183 CYS A CA 1
ATOM 1478 C C . CYS A 1 183 ? -5.068 -4.210 5.501 1.00 95.56 183 CYS A C 1
ATOM 1480 O O . CYS A 1 183 ? -5.320 -4.995 6.413 1.00 95.56 183 CYS A O 1
ATOM 1482 N N . LEU A 1 184 ? -5.976 -3.352 5.046 1.00 97.75 184 LEU A N 1
ATOM 1483 C CA . LEU A 1 184 ? -7.316 -3.198 5.611 1.00 97.75 184 LEU A CA 1
ATOM 1484 C C . LEU A 1 184 ? -8.392 -3.436 4.551 1.00 97.75 184 LEU A C 1
ATOM 1486 O O . LEU A 1 184 ? -8.156 -3.254 3.360 1.00 97.75 184 LEU A O 1
ATOM 1490 N N . SER A 1 185 ? -9.590 -3.841 4.972 1.00 97.50 185 SER A N 1
ATOM 1491 C CA . SER A 1 185 ? -10.767 -3.771 4.100 1.00 97.50 185 SER A CA 1
ATOM 1492 C C . SER A 1 185 ? -11.117 -2.303 3.833 1.00 97.50 185 SER A C 1
ATOM 1494 O O . SER A 1 185 ? -10.781 -1.442 4.643 1.00 97.50 185 SER A O 1
ATOM 1496 N N . SER A 1 186 ? -11.838 -1.993 2.753 1.00 94.44 186 SER A N 1
ATOM 1497 C CA . SER A 1 186 ? -12.227 -0.605 2.448 1.00 94.44 186 SER A CA 1
ATOM 1498 C C . SER A 1 186 ? -12.991 0.087 3.586 1.00 94.44 186 SER A C 1
ATOM 1500 O O . SER A 1 186 ? -12.839 1.290 3.787 1.00 94.44 186 SER A O 1
ATOM 1502 N N . ILE A 1 187 ? -13.800 -0.655 4.351 1.00 96.94 187 ILE A N 1
ATOM 1503 C CA . ILE A 1 187 ? -14.540 -0.093 5.491 1.00 96.94 187 ILE A CA 1
ATOM 1504 C C . ILE A 1 187 ? -13.638 0.126 6.712 1.00 96.94 187 ILE A C 1
ATOM 1506 O O . ILE A 1 187 ? -13.786 1.134 7.402 1.00 96.94 187 ILE A O 1
ATOM 1510 N N . HIS A 1 188 ? -12.688 -0.782 6.964 1.00 98.19 188 HIS A N 1
ATOM 1511 C CA . HIS A 1 188 ? -11.737 -0.658 8.071 1.00 98.19 188 HIS A CA 1
ATOM 1512 C C . HIS A 1 188 ? -10.716 0.437 7.801 1.00 98.19 188 HIS A C 1
ATOM 1514 O O . HIS A 1 188 ? -10.449 1.225 8.696 1.00 98.19 188 HIS A O 1
ATOM 1520 N N . ASP A 1 189 ? -10.219 0.528 6.570 1.00 97.00 189 ASP A N 1
ATOM 1521 C CA . ASP A 1 189 ? -9.359 1.610 6.092 1.00 97.00 189 ASP A CA 1
ATOM 1522 C C . ASP A 1 189 ? -10.013 2.966 6.334 1.00 97.00 189 ASP A C 1
ATOM 1524 O O . ASP A 1 189 ? -9.474 3.801 7.056 1.00 97.00 189 ASP A O 1
ATOM 1528 N N . ARG A 1 190 ? -11.247 3.149 5.845 1.00 94.94 190 ARG A N 1
ATOM 1529 C CA . ARG A 1 190 ? -11.942 4.423 6.019 1.00 94.94 190 ARG A CA 1
ATOM 1530 C C . ARG A 1 190 ? -12.203 4.753 7.487 1.00 94.94 190 ARG A C 1
ATOM 1532 O O . ARG A 1 190 ? -12.161 5.923 7.858 1.00 94.94 190 ARG A O 1
ATOM 1539 N N . ALA A 1 191 ? -12.499 3.758 8.319 1.00 96.56 191 ALA A N 1
ATOM 1540 C CA . ALA A 1 191 ? -12.686 3.971 9.748 1.00 96.56 191 ALA A CA 1
ATOM 1541 C C . ALA A 1 191 ? -11.368 4.327 10.454 1.00 96.56 191 ALA A C 1
ATOM 1543 O O . ALA A 1 191 ? -11.370 5.197 11.323 1.00 96.56 191 ALA A O 1
ATOM 1544 N N . PHE A 1 192 ? -10.261 3.690 10.074 1.00 97.00 192 PHE A N 1
ATOM 1545 C CA . PHE A 1 192 ? -8.933 3.930 10.632 1.00 97.00 192 PHE A CA 1
ATOM 1546 C C . PHE A 1 192 ? -8.437 5.332 10.260 1.00 97.00 192 PHE A C 1
ATOM 1548 O O . PHE A 1 192 ? -8.190 6.138 11.150 1.00 97.00 192 PHE A O 1
ATOM 1555 N N . ASP A 1 193 ? -8.479 5.690 8.973 1.00 91.25 193 ASP A N 1
ATOM 1556 C CA . ASP A 1 193 ? -8.118 7.017 8.444 1.00 91.25 193 ASP A CA 1
ATOM 1557 C C . ASP A 1 193 ? -8.892 8.176 9.087 1.00 91.25 193 ASP A C 1
ATOM 1559 O O . ASP A 1 193 ? -8.434 9.317 9.123 1.00 91.25 193 ASP A O 1
ATOM 1563 N N . GLN A 1 194 ? -10.125 7.917 9.524 1.00 93.50 194 GLN A N 1
ATOM 1564 C CA . GLN A 1 194 ? -10.979 8.905 10.186 1.00 93.50 194 GLN A CA 1
ATOM 1565 C C . GLN A 1 194 ? -10.870 8.849 11.716 1.00 93.50 194 GLN A C 1
ATOM 1567 O O . GLN A 1 194 ? -11.659 9.497 12.402 1.00 93.50 194 GLN A O 1
ATOM 1572 N N . GLY A 1 195 ? -9.949 8.050 12.256 1.00 95.56 195 GLY A N 1
ATOM 1573 C CA . GLY A 1 195 ? -9.736 7.898 13.690 1.00 95.56 195 GLY A CA 1
ATOM 1574 C C . GLY A 1 195 ? -10.873 7.195 14.428 1.00 95.56 195 GLY A C 1
ATOM 1575 O O . GLY A 1 195 ? -10.937 7.254 15.653 1.00 95.56 195 GLY A O 1
ATOM 1576 N N . MET A 1 196 ? -11.794 6.537 13.723 1.00 97.19 196 MET A N 1
ATOM 1577 C CA . MET A 1 196 ? -12.905 5.815 14.344 1.00 97.19 196 MET A CA 1
ATOM 1578 C C . MET A 1 196 ? -12.466 4.479 14.947 1.00 97.19 196 MET A C 1
ATOM 1580 O O . MET A 1 196 ? -13.121 4.001 15.876 1.00 97.19 196 MET A O 1
ATOM 1584 N N . ILE A 1 197 ? -11.368 3.911 14.442 1.00 97.88 197 ILE A N 1
ATOM 1585 C CA . ILE A 1 197 ? -10.681 2.745 15.001 1.00 97.88 197 ILE A CA 1
ATOM 1586 C C . ILE A 1 197 ? -9.172 3.009 15.074 1.00 97.88 197 ILE A C 1
ATOM 1588 O O . ILE A 1 197 ? -8.648 3.839 14.334 1.00 97.88 197 ILE A O 1
ATOM 1592 N N . THR A 1 198 ? -8.462 2.300 15.946 1.00 97.69 198 THR A N 1
ATOM 1593 C CA . THR A 1 198 ? -6.991 2.271 15.999 1.00 97.69 198 THR A CA 1
ATOM 1594 C C . THR A 1 198 ? -6.509 0.913 16.513 1.00 97.69 198 THR A C 1
ATOM 1596 O O . THR A 1 198 ? -7.323 0.090 16.920 1.00 97.69 198 THR A O 1
ATOM 1599 N N . ILE A 1 199 ? -5.193 0.679 16.517 1.00 97.44 199 ILE A N 1
ATOM 1600 C CA . ILE A 1 199 ? -4.574 -0.527 17.088 1.00 97.44 199 ILE A CA 1
ATOM 1601 C C . ILE A 1 199 ? -3.768 -0.173 18.351 1.00 97.44 199 ILE A C 1
ATOM 1603 O O . ILE A 1 199 ? -3.029 0.823 18.371 1.00 97.44 199 ILE A O 1
ATOM 1607 N N . SER A 1 200 ? -3.938 -0.965 19.411 1.00 95.56 200 SER A N 1
ATOM 1608 C CA . SER A 1 200 ? -3.266 -0.837 20.710 1.00 95.56 200 SER A CA 1
ATOM 1609 C C . SER A 1 200 ? -1.783 -1.223 20.643 1.00 95.56 200 SER A C 1
ATOM 1611 O O . SER A 1 200 ? -1.314 -1.769 19.646 1.00 95.56 200 SER A O 1
ATOM 1613 N N . ASP A 1 201 ? -1.035 -0.968 21.720 1.00 93.81 201 ASP A N 1
ATOM 1614 C CA . ASP A 1 201 ? 0.349 -1.454 21.857 1.00 93.81 201 ASP A CA 1
ATOM 1615 C C . ASP A 1 201 ? 0.441 -2.989 21.904 1.00 93.81 201 ASP A C 1
ATOM 1617 O O . ASP A 1 201 ? 1.449 -3.564 21.510 1.00 93.81 201 ASP A O 1
ATOM 1621 N N . ASN A 1 202 ? -0.647 -3.668 22.279 1.00 94.06 202 ASN A N 1
ATOM 1622 C CA . ASN A 1 202 ? -0.746 -5.129 22.272 1.00 94.06 202 ASN A CA 1
ATOM 1623 C C . ASN A 1 202 ? -1.250 -5.688 20.930 1.00 94.06 202 ASN A C 1
ATOM 1625 O O . ASN A 1 202 ? -1.601 -6.866 20.847 1.00 94.06 202 ASN A O 1
ATOM 1629 N N . SER A 1 203 ? -1.285 -4.859 19.879 1.00 94.69 203 SER A N 1
ATOM 1630 C CA . SER A 1 203 ? -1.818 -5.207 18.555 1.00 94.69 203 SER A CA 1
ATOM 1631 C C . SER A 1 203 ? -3.313 -5.550 18.546 1.00 94.69 203 SER A C 1
ATOM 1633 O O . SER A 1 203 ? -3.761 -6.349 17.729 1.00 94.69 203 SER A O 1
ATOM 1635 N N . GLU A 1 204 ? -4.102 -4.953 19.440 1.00 97.38 204 GLU A N 1
ATOM 1636 C CA . GLU A 1 204 ? -5.550 -5.186 19.540 1.00 97.38 204 GLU A CA 1
ATOM 1637 C C . GLU A 1 204 ? -6.343 -4.030 18.933 1.00 97.38 204 GLU A C 1
ATOM 1639 O O . GLU A 1 204 ? -5.934 -2.871 19.030 1.00 97.38 204 GLU A O 1
ATOM 1644 N N . VAL A 1 205 ? -7.487 -4.323 18.320 1.00 97.94 205 VAL A N 1
ATOM 1645 C CA . VAL A 1 205 ? -8.378 -3.287 17.781 1.00 97.94 205 VAL A CA 1
ATOM 1646 C C . VAL A 1 205 ? -9.024 -2.501 18.924 1.00 97.94 205 VAL A C 1
ATOM 1648 O O . VAL A 1 205 ? -9.525 -3.089 19.881 1.00 97.94 205 VAL A O 1
ATOM 1651 N N . ILE A 1 206 ? -9.028 -1.174 18.792 1.00 97.81 206 ILE A N 1
ATOM 1652 C CA . ILE A 1 206 ? -9.709 -0.235 19.686 1.00 97.81 206 ILE A CA 1
ATOM 1653 C C . ILE A 1 206 ? -10.703 0.593 18.868 1.00 97.81 206 ILE A C 1
ATOM 1655 O O . ILE A 1 206 ? -10.328 1.258 17.898 1.00 97.81 206 ILE A O 1
ATOM 1659 N N . LEU A 1 207 ? -11.961 0.608 19.295 1.00 97.56 207 LEU A N 1
ATOM 1660 C CA . LEU A 1 207 ? -13.038 1.405 18.719 1.00 97.56 207 LEU A CA 1
ATOM 1661 C C . LEU A 1 207 ? -13.213 2.739 19.463 1.00 97.56 207 LEU A C 1
ATOM 1663 O O . LEU A 1 207 ? -13.182 2.810 20.695 1.00 97.56 207 LEU A O 1
ATOM 1667 N N . SER A 1 208 ? -13.461 3.807 18.705 1.00 96.88 208 SER A N 1
ATOM 1668 C CA . SER A 1 208 ? -13.888 5.107 19.239 1.00 96.88 208 SER A CA 1
ATOM 1669 C C . SER A 1 208 ? -15.303 5.043 19.824 1.00 96.88 208 SER A C 1
ATOM 1671 O O . SER A 1 208 ? -16.109 4.175 19.467 1.00 96.88 208 SER A O 1
ATOM 1673 N N . LYS A 1 209 ? -15.649 6.023 20.667 1.00 94.44 209 LYS A N 1
ATOM 1674 C CA . LYS A 1 209 ? -16.991 6.152 21.257 1.00 94.44 209 LYS A CA 1
ATOM 1675 C C . LYS A 1 209 ? -18.099 6.170 20.195 1.00 94.44 209 LYS A C 1
ATOM 1677 O O . LYS A 1 209 ? -19.097 5.474 20.338 1.00 94.44 209 LYS A O 1
ATOM 1682 N N . LYS A 1 210 ? -17.866 6.862 19.074 1.00 91.81 210 LYS A N 1
ATOM 1683 C CA . LYS A 1 210 ? -18.817 6.973 17.955 1.00 91.81 210 LYS A CA 1
ATOM 1684 C C . LYS A 1 210 ? -19.221 5.621 17.356 1.00 91.81 210 LYS A C 1
ATOM 1686 O O . LYS A 1 210 ? -20.371 5.452 16.962 1.00 91.81 210 LYS A O 1
ATOM 1691 N N . ILE A 1 211 ? -18.288 4.673 17.257 1.00 95.31 211 ILE A N 1
ATOM 1692 C CA . ILE A 1 211 ? -18.593 3.320 16.768 1.00 95.31 211 ILE A CA 1
ATOM 1693 C C . ILE A 1 211 ? -19.274 2.500 17.867 1.00 95.31 211 ILE A C 1
ATOM 1695 O O . ILE A 1 211 ? -20.247 1.805 17.584 1.00 95.31 211 ILE A O 1
ATOM 1699 N N . LYS A 1 212 ? -18.807 2.626 19.117 1.00 94.19 212 LYS A N 1
ATOM 1700 C CA . LYS A 1 212 ? -19.359 1.899 20.272 1.00 94.19 212 LYS A CA 1
ATOM 1701 C C . LYS A 1 212 ? -20.826 2.232 20.554 1.00 94.19 212 LYS A C 1
ATOM 1703 O O . LYS A 1 212 ? -21.577 1.358 20.964 1.00 94.19 212 LYS A O 1
ATOM 1708 N N . GLU A 1 213 ? -21.251 3.467 20.313 1.00 94.75 213 GLU A N 1
ATOM 1709 C CA . GLU A 1 213 ? -22.643 3.891 20.526 1.00 94.75 213 GLU A CA 1
ATOM 1710 C C . GLU A 1 213 ? -23.590 3.476 19.389 1.00 94.75 213 GLU A C 1
ATOM 1712 O O . GLU A 1 213 ? -24.809 3.533 19.545 1.00 94.75 213 GLU A O 1
ATOM 1717 N N . ASN A 1 214 ? -23.061 3.044 18.239 1.00 94.50 214 ASN A N 1
ATOM 1718 C CA . ASN A 1 214 ? -23.881 2.614 17.114 1.00 94.50 214 ASN A CA 1
ATOM 1719 C C . ASN A 1 214 ? -24.211 1.118 17.221 1.00 94.50 214 ASN A C 1
ATOM 1721 O O . ASN A 1 214 ? -23.324 0.264 17.163 1.00 94.50 214 ASN A O 1
ATOM 1725 N N . THR A 1 215 ? -25.504 0.817 17.331 1.00 94.38 215 THR A N 1
ATOM 1726 C CA . THR A 1 215 ? -26.046 -0.534 17.545 1.00 94.38 215 THR A CA 1
ATOM 1727 C C . THR A 1 215 ? -26.612 -1.179 16.282 1.00 94.38 215 THR A C 1
ATOM 1729 O O . THR A 1 215 ? -27.260 -2.221 16.355 1.00 94.38 215 THR A O 1
ATOM 1732 N N . SER A 1 216 ? -26.394 -0.584 15.105 1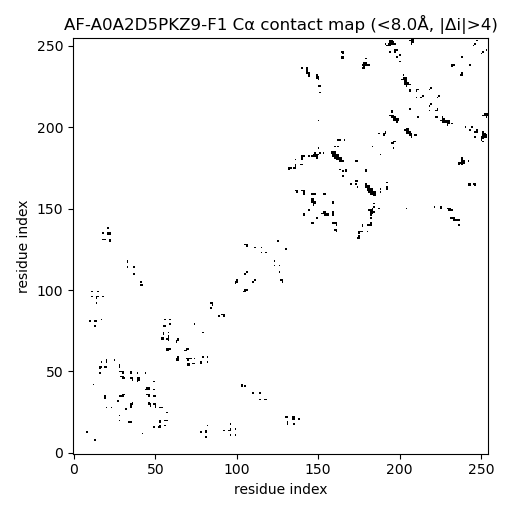.00 97.44 216 SER A N 1
ATOM 1733 C CA . SER A 1 216 ? -26.826 -1.211 13.855 1.00 97.44 216 SER A CA 1
ATOM 1734 C C . SER A 1 216 ? -26.114 -2.548 13.647 1.00 97.44 216 SER A C 1
ATOM 1736 O O . SER A 1 216 ? -24.919 -2.684 13.924 1.00 97.44 216 SER A O 1
ATOM 1738 N N . GLN A 1 217 ? -26.838 -3.525 13.097 1.00 97.31 217 GLN A N 1
ATOM 1739 C CA . GLN A 1 217 ? -26.309 -4.869 12.857 1.00 97.31 217 GLN A CA 1
ATOM 1740 C C . GLN A 1 217 ? -25.009 -4.839 12.042 1.00 97.31 217 GLN A C 1
ATOM 1742 O O . GLN A 1 217 ? -24.043 -5.519 12.374 1.00 97.31 217 GLN A O 1
ATOM 1747 N N . PHE A 1 218 ? -24.946 -3.966 11.032 1.00 96.81 218 PHE A N 1
ATOM 1748 C CA . PHE A 1 218 ? -23.749 -3.783 10.217 1.00 96.81 218 PHE A CA 1
ATOM 1749 C C . PHE A 1 218 ? -22.532 -3.368 11.052 1.00 96.81 218 PHE A C 1
ATOM 1751 O O . PHE A 1 218 ? -21.435 -3.887 10.845 1.00 96.81 218 PHE A O 1
ATOM 1758 N N . VAL A 1 219 ? -22.707 -2.443 12.002 1.00 97.12 219 VAL A N 1
ATOM 1759 C CA . VAL A 1 219 ? -21.606 -1.973 12.850 1.00 97.12 219 VAL A CA 1
ATOM 1760 C C . VAL A 1 219 ? -21.184 -3.054 13.843 1.00 97.12 219 VAL A C 1
ATOM 1762 O O . VAL A 1 219 ? -19.988 -3.241 14.071 1.00 97.12 219 VAL A O 1
ATOM 1765 N N . ILE A 1 220 ? -22.135 -3.824 14.372 1.00 97.00 220 ILE A N 1
ATOM 1766 C CA . ILE A 1 220 ? -21.844 -4.965 15.246 1.00 97.00 220 ILE A CA 1
ATOM 1767 C C . ILE A 1 220 ? -20.980 -6.001 14.515 1.00 97.00 220 ILE A C 1
ATOM 1769 O O . ILE A 1 220 ? -19.916 -6.393 15.001 1.00 97.00 220 ILE A O 1
ATOM 1773 N N . GLU A 1 221 ? -21.398 -6.385 13.310 1.00 96.62 221 GLU A N 1
ATOM 1774 C CA . GLU A 1 221 ? -20.741 -7.411 12.497 1.00 96.62 221 GLU A CA 1
ATOM 1775 C C . GLU A 1 221 ? -19.393 -6.983 11.922 1.00 96.62 221 GLU A C 1
ATOM 1777 O O . GLU A 1 221 ? -18.556 -7.839 11.655 1.00 96.62 221 GLU A O 1
ATOM 1782 N N . ASN A 1 222 ? -19.164 -5.687 11.707 1.00 96.75 222 ASN A N 1
ATOM 1783 C CA . ASN A 1 222 ? -17.944 -5.214 11.049 1.00 96.75 222 ASN A CA 1
ATOM 1784 C C . ASN A 1 222 ? -16.974 -4.489 11.984 1.00 96.75 222 ASN A C 1
ATOM 1786 O O . ASN A 1 222 ? -15.821 -4.298 11.602 1.00 96.75 222 ASN A O 1
ATOM 1790 N N . PHE A 1 223 ? -17.391 -4.111 13.195 1.00 97.69 223 PHE A N 1
ATOM 1791 C CA . PHE A 1 223 ? -16.541 -3.395 14.148 1.00 97.69 223 PHE A CA 1
ATOM 1792 C C . PHE A 1 223 ? -16.583 -4.004 15.547 1.00 97.69 223 PHE A C 1
ATOM 1794 O O . PHE A 1 223 ? -15.541 -4.450 16.018 1.00 97.69 223 PHE A O 1
ATOM 1801 N N . HIS A 1 224 ? -17.751 -4.074 16.204 1.00 97.44 224 HIS A N 1
ATOM 1802 C CA . HIS A 1 224 ? -17.824 -4.515 17.613 1.00 97.44 224 HIS A CA 1
ATOM 1803 C C . HIS A 1 224 ? -17.257 -5.912 17.824 1.00 97.44 224 HIS A C 1
ATOM 1805 O O . HIS A 1 224 ? -16.524 -6.122 18.784 1.00 97.44 224 HIS A O 1
ATOM 1811 N N . ARG A 1 225 ? -17.520 -6.847 16.902 1.00 96.69 225 ARG A N 1
ATOM 1812 C CA . ARG A 1 225 ? -16.976 -8.212 16.991 1.00 96.69 225 ARG A CA 1
ATOM 1813 C C . ARG A 1 225 ? -15.444 -8.282 17.015 1.00 96.69 225 ARG A C 1
ATOM 1815 O O . ARG A 1 225 ? -14.910 -9.332 17.348 1.00 96.69 225 ARG A O 1
ATOM 1822 N N . TYR A 1 226 ? -14.765 -7.221 16.574 1.00 97.69 226 TYR A N 1
ATOM 1823 C CA . TYR A 1 226 ? -13.311 -7.153 16.481 1.00 97.69 226 TYR A CA 1
ATOM 1824 C C . TYR A 1 226 ? -12.682 -6.350 17.623 1.00 97.69 226 TYR A C 1
ATOM 1826 O O . TYR A 1 226 ? -11.468 -6.420 17.772 1.00 97.69 226 TYR A O 1
ATOM 1834 N N . GLU A 1 227 ? -13.454 -5.618 18.438 1.00 97.19 227 GLU A N 1
ATOM 1835 C CA . GLU A 1 227 ? -12.920 -4.883 19.598 1.00 97.19 227 GLU A CA 1
ATOM 1836 C C . GLU A 1 227 ? -12.127 -5.828 20.511 1.00 97.19 227 GLU A C 1
ATOM 1838 O O . GLU A 1 227 ? -12.588 -6.919 20.847 1.00 97.19 227 GLU A O 1
ATOM 1843 N N . GLY A 1 228 ? -10.910 -5.426 20.885 1.00 96.75 228 GLY A N 1
ATOM 1844 C CA . GLY A 1 228 ? -10.008 -6.228 21.718 1.00 96.75 228 GLY A CA 1
ATOM 1845 C C . GLY A 1 228 ? -9.401 -7.455 21.026 1.00 96.75 228 GLY A C 1
ATOM 1846 O O . GLY A 1 228 ? -8.555 -8.128 21.608 1.00 96.75 228 GLY A O 1
ATOM 1847 N N . SER A 1 229 ? -9.782 -7.757 19.782 1.00 96.75 229 SER A N 1
ATOM 1848 C CA . SER A 1 229 ? -9.171 -8.849 19.021 1.00 96.75 229 SER A CA 1
ATOM 1849 C C . SER A 1 229 ? -7.799 -8.433 18.504 1.00 96.75 229 SER A C 1
ATOM 1851 O O . SER A 1 229 ? -7.620 -7.304 18.036 1.00 96.75 229 SER A O 1
ATOM 1853 N N . ARG A 1 230 ? -6.833 -9.356 18.544 1.00 96.75 230 ARG A N 1
ATOM 1854 C CA . ARG A 1 230 ? -5.510 -9.133 17.952 1.00 96.75 230 ARG A CA 1
ATOM 1855 C C . ARG A 1 230 ? -5.586 -9.133 16.431 1.00 96.75 230 ARG A C 1
ATOM 1857 O O . ARG A 1 230 ? -6.179 -10.037 15.845 1.00 96.75 230 ARG A O 1
ATOM 1864 N N . ILE A 1 231 ? -4.945 -8.151 15.805 1.00 96.19 231 ILE A N 1
ATOM 1865 C CA . ILE A 1 231 ? -4.754 -8.143 14.355 1.00 96.19 231 ILE A CA 1
ATOM 1866 C C . ILE A 1 231 ? -3.678 -9.147 13.947 1.00 96.19 231 ILE A C 1
ATOM 18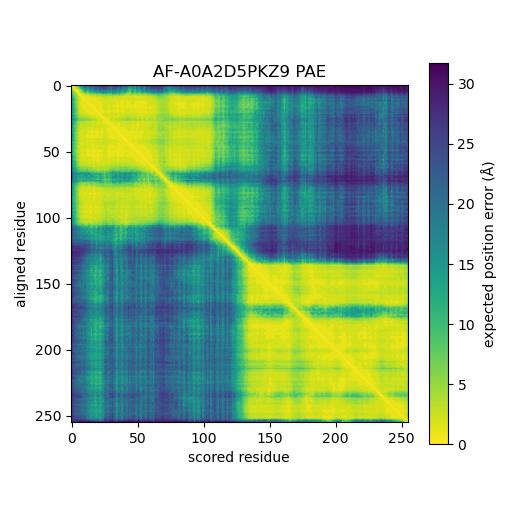68 O O . ILE A 1 231 ? -2.770 -9.454 14.724 1.00 96.19 231 ILE A O 1
ATOM 1872 N N . SER A 1 232 ? -3.737 -9.624 12.705 1.00 93.25 232 SER A N 1
ATOM 1873 C CA . SER A 1 232 ? -2.570 -10.281 12.121 1.00 93.25 232 SER A CA 1
ATOM 1874 C C . SER A 1 232 ? -1.461 -9.250 11.908 1.00 93.25 232 SER A C 1
ATOM 1876 O O . SER A 1 232 ? -1.722 -8.112 11.519 1.00 93.25 232 SER A O 1
ATOM 1878 N N . ILE A 1 233 ? -0.218 -9.636 12.186 1.00 86.88 233 ILE A N 1
ATOM 1879 C CA . ILE A 1 233 ? 0.957 -8.785 12.000 1.00 86.88 233 ILE A CA 1
ATOM 1880 C C . ILE A 1 233 ? 1.744 -9.308 10.806 1.00 86.88 233 ILE A C 1
ATOM 1882 O O . ILE A 1 233 ? 1.956 -10.511 10.672 1.00 86.88 233 ILE A O 1
ATOM 1886 N N . ALA A 1 234 ? 2.172 -8.396 9.939 1.00 79.00 234 ALA A N 1
ATOM 1887 C CA . ALA A 1 234 ? 3.054 -8.720 8.831 1.00 79.00 234 ALA A CA 1
ATOM 1888 C C . ALA A 1 234 ? 4.423 -9.198 9.347 1.00 79.00 234 ALA A C 1
ATOM 1890 O O . ALA A 1 234 ? 5.113 -8.452 10.040 1.00 79.00 234 ALA A O 1
ATOM 1891 N N . GLU A 1 235 ? 4.835 -10.410 8.970 1.00 70.12 235 GLU A N 1
ATOM 1892 C CA . GLU A 1 235 ? 6.121 -10.992 9.386 1.00 70.12 235 GLU A CA 1
ATOM 1893 C C . GLU A 1 235 ? 7.318 -10.227 8.796 1.00 70.12 235 GLU A C 1
ATOM 1895 O O . GLU A 1 235 ? 8.290 -9.939 9.491 1.00 70.12 235 GLU A O 1
ATOM 1900 N N . GLU A 1 236 ? 7.231 -9.846 7.519 1.00 53.78 236 GLU A N 1
ATOM 1901 C CA . GLU A 1 236 ? 8.325 -9.183 6.795 1.00 53.78 236 GLU A CA 1
ATOM 1902 C C . GLU A 1 236 ? 8.430 -7.680 7.132 1.00 53.78 236 GLU A C 1
ATOM 1904 O O . GLU A 1 236 ? 9.520 -7.104 7.193 1.00 53.78 236 GLU A O 1
ATOM 1909 N N . TYR A 1 237 ? 7.288 -7.036 7.398 1.00 72.25 237 TYR A N 1
ATOM 1910 C CA . TYR A 1 237 ? 7.186 -5.595 7.653 1.00 72.25 237 TYR A CA 1
ATOM 1911 C C . TYR A 1 237 ? 6.196 -5.294 8.784 1.00 72.25 237 TYR A C 1
ATOM 1913 O O . TYR A 1 237 ? 5.130 -4.728 8.526 1.00 72.25 237 TYR A O 1
ATOM 1921 N N . PRO A 1 238 ? 6.528 -5.636 10.041 1.00 80.62 238 PRO A N 1
ATOM 1922 C CA . PRO A 1 238 ? 5.647 -5.333 11.158 1.00 80.62 238 PRO A CA 1
ATOM 1923 C C . PRO A 1 238 ? 5.425 -3.812 11.258 1.00 80.62 238 PRO A C 1
ATOM 1925 O O . PRO A 1 238 ? 6.381 -3.052 11.033 1.00 80.62 238 PRO A O 1
ATOM 1928 N N . PRO A 1 239 ? 4.196 -3.361 11.583 1.00 88.50 239 PRO A N 1
ATOM 1929 C CA . PRO A 1 239 ? 3.883 -1.949 11.781 1.00 88.50 239 PRO A CA 1
ATOM 1930 C C . PRO A 1 239 ? 4.872 -1.263 12.721 1.00 88.50 239 PRO A C 1
ATOM 1932 O O . PRO A 1 239 ? 5.211 -1.792 13.777 1.00 88.50 239 PRO A O 1
ATOM 1935 N N . ASP A 1 240 ? 5.336 -0.072 12.349 1.00 88.94 240 ASP A N 1
ATOM 1936 C CA . ASP A 1 240 ? 6.245 0.698 13.195 1.00 88.94 240 ASP A CA 1
ATOM 1937 C C . ASP A 1 240 ? 5.491 1.254 14.415 1.00 88.94 240 ASP A C 1
ATOM 1939 O O . ASP A 1 240 ? 4.536 2.028 14.284 1.00 88.94 240 ASP A O 1
ATOM 1943 N N . GLU A 1 241 ? 5.942 0.887 15.615 1.00 90.44 241 GLU A N 1
ATOM 1944 C CA . GLU A 1 241 ? 5.318 1.292 16.878 1.00 90.44 241 GLU A CA 1
ATOM 1945 C C . GLU A 1 241 ? 5.243 2.814 17.050 1.00 90.44 241 GLU A C 1
ATOM 1947 O O . GLU A 1 241 ? 4.265 3.330 17.596 1.00 90.44 241 GLU A O 1
ATOM 1952 N N . LYS A 1 242 ? 6.235 3.569 16.556 1.00 92.75 242 LYS A N 1
ATOM 1953 C CA . LYS A 1 242 ? 6.228 5.037 16.653 1.00 92.75 242 LYS A CA 1
ATOM 1954 C C . LYS A 1 242 ? 5.138 5.636 15.770 1.00 92.75 242 LYS A C 1
ATOM 1956 O O . LYS A 1 242 ? 4.507 6.615 16.170 1.00 92.75 242 LYS A O 1
ATOM 1961 N N . LEU A 1 243 ? 4.895 5.046 14.599 1.00 91.75 243 LEU A N 1
ATOM 1962 C CA . LEU A 1 243 ? 3.819 5.465 13.698 1.00 91.75 243 LEU A CA 1
ATOM 1963 C C . LEU A 1 243 ? 2.454 5.097 14.287 1.00 91.75 243 LEU A C 1
ATOM 1965 O O . LEU A 1 243 ? 1.553 5.934 14.307 1.00 91.75 243 LEU A O 1
ATOM 1969 N N . MET A 1 244 ? 2.320 3.900 14.864 1.00 94.88 244 MET A N 1
ATOM 1970 C CA . MET A 1 244 ? 1.091 3.493 15.553 1.00 94.88 244 MET A CA 1
ATOM 1971 C C . MET A 1 244 ? 0.772 4.395 16.749 1.00 94.88 244 MET A C 1
ATOM 1973 O O . MET A 1 244 ? -0.370 4.829 16.923 1.00 94.88 244 MET A O 1
ATOM 1977 N N . LYS A 1 245 ? 1.790 4.754 17.539 1.00 95.00 245 LYS A N 1
ATOM 1978 C CA . LYS A 1 245 ? 1.661 5.725 18.629 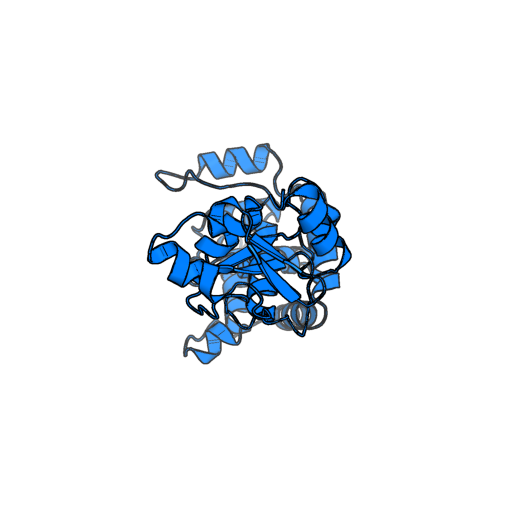1.00 95.00 245 LYS A CA 1
ATOM 1979 C C . LYS A 1 245 ? 1.254 7.105 18.116 1.00 95.00 245 LYS A C 1
ATOM 1981 O O . LYS A 1 245 ? 0.414 7.758 18.732 1.00 95.00 245 LYS A O 1
ATOM 1986 N N . TYR A 1 246 ? 1.806 7.544 16.982 1.00 93.88 246 TYR A N 1
ATOM 1987 C CA . TYR A 1 246 ? 1.381 8.783 16.334 1.00 93.88 246 TYR A CA 1
ATOM 1988 C C . TYR A 1 246 ? -0.107 8.737 15.967 1.00 93.88 246 TYR A C 1
ATOM 1990 O O . TYR A 1 246 ? -0.831 9.666 16.326 1.00 93.88 246 TYR A O 1
ATOM 1998 N N . HIS A 1 247 ? -0.573 7.662 15.325 1.00 95.44 247 HIS A N 1
ATOM 1999 C CA . HIS A 1 247 ? -1.980 7.503 14.953 1.00 95.44 247 HIS A CA 1
ATOM 2000 C C . HIS A 1 247 ? -2.902 7.584 16.179 1.00 95.44 247 HIS A C 1
ATOM 2002 O O . HIS A 1 247 ? -3.848 8.374 16.198 1.00 95.44 247 HIS A O 1
ATOM 2008 N N . ARG A 1 248 ? -2.578 6.849 17.253 1.00 95.25 248 ARG A N 1
ATOM 2009 C CA . ARG A 1 248 ? -3.346 6.886 18.510 1.00 95.25 248 ARG A CA 1
ATOM 2010 C C . ARG A 1 248 ? -3.417 8.276 19.143 1.00 95.25 248 ARG A C 1
ATOM 2012 O O . ARG A 1 248 ? -4.444 8.624 19.711 1.00 95.25 248 ARG A O 1
ATOM 2019 N N . ASN A 1 249 ? -2.344 9.058 19.057 1.00 94.69 249 ASN A N 1
ATOM 2020 C CA . ASN A 1 249 ? -2.266 10.355 19.729 1.00 94.69 249 ASN A CA 1
ATOM 2021 C C . ASN A 1 249 ? -2.850 11.515 18.912 1.00 94.69 249 ASN A C 1
ATOM 2023 O O . ASN A 1 249 ? -3.276 12.503 19.504 1.00 94.69 249 ASN A O 1
ATOM 2027 N N . ASN A 1 250 ? -2.822 11.426 17.579 1.00 93.31 250 ASN A N 1
ATOM 2028 C CA . ASN A 1 250 ? -3.115 12.564 16.699 1.00 93.31 250 ASN A CA 1
ATOM 2029 C C . ASN A 1 250 ? -4.335 12.354 15.796 1.00 93.31 250 ASN A C 1
ATOM 2031 O O . ASN A 1 250 ? -4.875 13.332 15.291 1.00 93.31 250 ASN A O 1
ATOM 2035 N N . ILE A 1 251 ? -4.753 11.106 15.570 1.00 93.75 251 ILE A N 1
ATOM 2036 C CA . ILE A 1 251 ? -5.811 10.770 14.606 1.00 93.75 251 ILE A CA 1
ATOM 2037 C C . ILE A 1 251 ? -6.987 10.103 15.310 1.00 93.75 251 ILE A C 1
ATOM 2039 O O . ILE A 1 251 ? -8.134 10.472 15.074 1.00 93.75 251 ILE A O 1
ATOM 2043 N N . PHE A 1 252 ? -6.715 9.146 16.199 1.00 96.38 252 PHE A N 1
ATOM 2044 C CA . PHE A 1 252 ? -7.755 8.390 16.888 1.00 96.38 252 PHE A CA 1
ATOM 2045 C C . PHE A 1 252 ? -8.679 9.281 17.737 1.00 96.38 252 PHE A C 1
ATOM 2047 O O . PHE A 1 252 ? -8.239 10.030 18.609 1.00 96.38 252 PHE A O 1
ATOM 2054 N N . LEU A 1 253 ? -9.988 9.131 17.532 1.00 92.44 253 LEU A N 1
ATOM 2055 C CA . LEU A 1 253 ? -11.062 9.872 18.199 1.00 92.44 253 LEU A CA 1
ATOM 2056 C C . LEU A 1 253 ? -11.450 9.229 19.543 1.00 92.44 253 LEU A C 1
ATOM 2058 O O . LEU A 1 253 ? -12.625 9.101 19.875 1.00 92.44 253 LEU A O 1
ATOM 2062 N N . GLY A 1 254 ? -10.460 8.770 20.308 1.00 69.88 254 GLY A N 1
ATOM 2063 C CA . GLY A 1 254 ? -10.634 8.030 21.564 1.00 69.88 254 GLY A CA 1
ATOM 2064 C C . GLY A 1 254 ? -11.030 8.864 22.784 1.00 69.88 254 GLY A C 1
ATOM 2065 O O . GLY A 1 254 ? -10.750 8.435 23.901 1.00 69.88 254 GLY A O 1
ATOM 2066 N N . ARG A 1 255 ? -11.606 10.053 22.583 1.00 55.84 255 ARG A N 1
ATOM 2067 C CA . ARG A 1 255 ? -12.090 10.938 23.651 1.00 55.84 255 ARG A CA 1
ATOM 2068 C C . ARG A 1 255 ? -13.612 10.972 23.668 1.00 55.84 255 ARG A C 1
ATOM 2070 O O . ARG A 1 255 ? -14.207 11.001 22.569 1.00 55.84 255 ARG A O 1
#

Foldseek 3Di:
DDDDDDDDDDLLLLLLLVLVLLLDDPVQLDLLRLVLCLSCVLVVHRSRVSSLLSLLVCQVDPVNVVVVHHGDPDRDPVSVVSSVCCVVPVPVSVVSNVVSCVVSVPFDPVSVVVSCVSDDDPVNPDDHPLSSLQSQLLVLQCVLVVCAAQQPRDRDNVQWDFAFLADCVPDVPCNNQNLRTGTHGNVVSVCLQQQQWAADPQQAIDGAPVLVPDPDPVSCVPPVVRGRPHTDARPVHGHDPVSSVCSVVPRHNND

Solvent-accessible surface area (backbone atoms only — not comparable to full-atom values): 14381 Å² total; per-residue (Å²): 132,86,78,77,79,85,80,78,85,49,72,67,59,48,50,55,46,52,51,50,45,59,56,49,59,80,95,55,56,43,45,82,30,66,71,42,38,50,52,15,54,70,68,74,47,52,22,60,61,48,20,52,51,37,39,39,52,46,44,72,33,65,83,43,45,75,70,76,47,78,51,60,90,83,64,55,68,72,58,52,54,51,50,51,46,41,69,78,36,52,66,61,46,49,54,51,46,54,54,46,35,64,74,63,49,64,69,40,69,71,66,49,52,55,52,58,72,72,53,75,70,90,68,78,68,83,88,54,74,60,56,77,52,45,32,50,34,30,50,51,16,27,57,40,40,75,44,24,16,30,82,81,56,56,60,56,69,91,49,48,37,57,32,57,49,55,57,66,90,82,35,79,86,50,63,66,38,41,32,36,31,42,27,20,37,57,69,54,33,55,32,38,80,66,7,41,29,47,63,46,99,83,43,19,34,42,68,11,58,78,54,71,74,45,81,50,68,69,46,40,76,75,44,60,78,43,52,69,38,69,44,65,73,24,85,85,38,48,63,39,65,71,38,44,51,45,28,56,74,75,49,36,47,76,116